Protein AF-A0A832HN06-F1 (afdb_monomer_lite)

Structure (mmCIF, N/CA/C/O backbone):
data_AF-A0A832HN06-F1
#
_entry.id   AF-A0A832HN06-F1
#
loop_
_atom_site.group_PDB
_atom_site.id
_atom_site.type_symbol
_atom_site.label_atom_id
_atom_site.label_alt_id
_atom_site.label_comp_id
_atom_site.label_asym_id
_atom_site.label_entity_id
_atom_site.label_seq_id
_atom_site.pdbx_PDB_ins_code
_atom_site.Cartn_x
_atom_site.Cartn_y
_atom_site.Cartn_z
_atom_site.occupancy
_atom_site.B_iso_or_equiv
_atom_site.auth_seq_id
_atom_site.auth_comp_id
_atom_site.auth_asym_id
_atom_site.auth_atom_id
_atom_site.pdbx_PDB_model_num
ATOM 1 N N . MET A 1 1 ? 24.062 3.329 -20.217 1.00 37.78 1 MET A N 1
ATOM 2 C CA . MET A 1 1 ? 23.040 3.098 -21.258 1.00 37.78 1 MET A CA 1
ATOM 3 C C . MET A 1 1 ? 21.714 3.556 -20.669 1.00 37.78 1 MET A C 1
ATOM 5 O O . MET A 1 1 ? 21.217 2.896 -19.770 1.00 37.78 1 MET A O 1
ATOM 9 N N . ALA A 1 2 ? 21.240 4.753 -21.022 1.00 36.62 2 ALA A N 1
ATOM 10 C CA . ALA A 1 2 ? 19.997 5.289 -20.469 1.00 36.62 2 ALA A CA 1
ATOM 11 C C . ALA A 1 2 ? 18.823 4.475 -21.028 1.00 36.62 2 ALA A C 1
ATOM 13 O O . ALA A 1 2 ? 18.643 4.413 -22.245 1.00 36.62 2 ALA A O 1
ATOM 14 N N . LEU A 1 3 ? 18.069 3.809 -20.154 1.00 44.16 3 LEU A N 1
ATOM 15 C CA . LEU A 1 3 ? 16.795 3.197 -20.517 1.00 44.16 3 LEU A CA 1
ATOM 16 C C . LEU A 1 3 ? 15.903 4.263 -21.154 1.00 44.16 3 LEU A C 1
ATOM 18 O O . LEU A 1 3 ? 15.747 5.353 -20.602 1.00 44.16 3 LEU A O 1
ATOM 22 N N . ARG A 1 4 ? 15.323 3.961 -22.321 1.00 49.94 4 ARG A N 1
ATOM 23 C CA . ARG A 1 4 ? 14.290 4.814 -22.915 1.00 49.94 4 ARG A CA 1
ATOM 24 C C . ARG A 1 4 ? 13.107 4.847 -21.952 1.00 49.94 4 ARG A C 1
ATOM 26 O O . ARG A 1 4 ? 12.387 3.864 -21.813 1.00 49.94 4 ARG A O 1
ATOM 33 N N . THR A 1 5 ? 12.902 5.995 -21.324 1.00 52.50 5 THR A N 1
ATOM 34 C CA . THR A 1 5 ? 11.796 6.345 -20.419 1.00 52.50 5 THR A CA 1
ATOM 35 C C . THR A 1 5 ? 10.403 6.058 -21.004 1.00 52.50 5 THR A C 1
ATOM 37 O O . THR A 1 5 ? 9.424 5.958 -20.262 1.00 52.50 5 THR A O 1
ATOM 40 N N . ASP A 1 6 ? 10.308 5.897 -22.325 1.00 59.97 6 ASP A N 1
ATOM 41 C CA . ASP A 1 6 ? 9.084 5.541 -23.043 1.00 59.97 6 ASP A CA 1
ATOM 42 C C . ASP A 1 6 ? 8.644 4.081 -22.825 1.00 59.97 6 ASP A C 1
ATOM 44 O O . ASP A 1 6 ? 7.440 3.821 -22.792 1.00 59.97 6 ASP A O 1
ATOM 48 N N . ASP A 1 7 ? 9.579 3.150 -22.581 1.00 79.94 7 ASP A N 1
ATOM 49 C CA . ASP A 1 7 ? 9.279 1.717 -22.406 1.00 79.94 7 ASP A CA 1
ATOM 50 C C . ASP A 1 7 ? 8.499 1.456 -21.107 1.00 79.94 7 ASP A C 1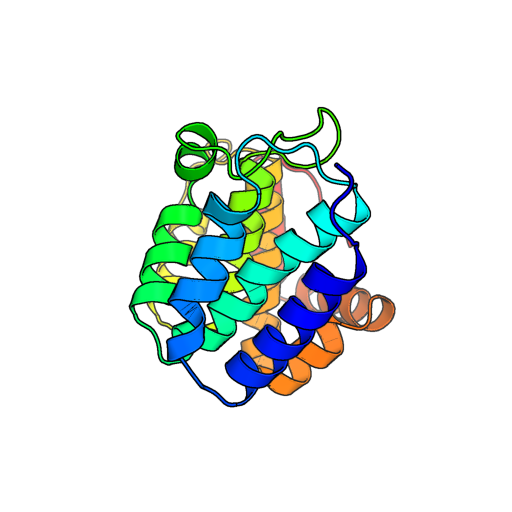
ATOM 52 O O . ASP A 1 7 ? 7.407 0.890 -21.129 1.00 79.94 7 ASP A O 1
ATOM 56 N N . LEU A 1 8 ? 8.989 1.972 -19.971 1.00 82.50 8 LEU A N 1
ATOM 57 C CA . LEU A 1 8 ? 8.332 1.788 -18.671 1.00 82.50 8 LEU A CA 1
ATOM 58 C C . LEU A 1 8 ? 6.938 2.425 -18.644 1.00 82.50 8 LEU A C 1
ATOM 60 O O . LEU A 1 8 ? 5.979 1.842 -18.142 1.00 82.50 8 LEU A O 1
ATOM 64 N N . ARG A 1 9 ? 6.793 3.628 -19.212 1.00 82.56 9 ARG A N 1
ATOM 65 C CA . ARG A 1 9 ? 5.494 4.310 -19.270 1.00 82.56 9 ARG A CA 1
ATOM 66 C C . ARG A 1 9 ? 4.479 3.506 -20.082 1.00 82.56 9 ARG A C 1
ATOM 68 O O . ARG A 1 9 ? 3.318 3.424 -19.681 1.00 82.56 9 ARG A O 1
ATOM 75 N N . GLN A 1 10 ? 4.887 2.955 -21.222 1.00 83.69 10 GLN A N 1
ATOM 76 C CA . GLN A 1 10 ? 4.017 2.129 -22.053 1.00 83.69 10 GLN A CA 1
ATOM 77 C C . GLN A 1 10 ? 3.672 0.811 -21.354 1.00 83.69 10 GLN A C 1
ATOM 79 O O . GLN A 1 10 ? 2.500 0.436 -21.311 1.00 83.69 10 GLN A O 1
ATOM 84 N N . GLN A 1 11 ? 4.658 0.166 -20.730 1.00 85.25 11 GLN A N 1
ATOM 85 C CA . GLN A 1 11 ? 4.469 -1.061 -19.964 1.00 85.25 11 GLN A CA 1
ATOM 86 C C . GLN A 1 11 ? 3.453 -0.871 -18.826 1.00 85.25 11 GLN A C 1
ATOM 88 O O . GLN A 1 11 ? 2.515 -1.655 -18.702 1.00 85.25 11 GLN A O 1
ATOM 93 N N . LEU A 1 12 ? 3.552 0.219 -18.059 1.00 85.31 12 LEU A N 1
ATOM 94 C CA . LEU A 1 12 ? 2.605 0.518 -16.978 1.00 85.31 12 LEU A CA 1
ATOM 95 C C . LEU A 1 12 ? 1.178 0.782 -17.474 1.00 85.31 12 LEU A C 1
ATOM 97 O O . LEU A 1 12 ? 0.216 0.437 -16.788 1.00 85.31 12 LEU A O 1
ATOM 101 N N . LYS A 1 13 ? 1.008 1.356 -18.673 1.00 85.50 13 LYS A N 1
ATOM 102 C CA . LYS A 1 13 ? -0.324 1.495 -19.288 1.00 85.50 13 LYS A CA 1
ATOM 103 C C . LYS A 1 13 ? -0.933 0.130 -19.613 1.00 85.50 13 LYS A C 1
ATOM 105 O O . LYS A 1 13 ? -2.119 -0.069 -19.359 1.00 85.50 13 LYS A O 1
ATOM 110 N N . ILE A 1 14 ? -0.128 -0.797 -20.135 1.00 85.94 14 ILE A N 1
ATOM 111 C CA . ILE A 1 14 ? -0.559 -2.170 -20.434 1.00 85.94 14 ILE A CA 1
ATOM 112 C C . ILE A 1 14 ? -0.922 -2.896 -19.137 1.00 85.94 14 ILE A C 1
ATOM 114 O O . ILE A 1 14 ? -2.012 -3.449 -19.034 1.00 85.94 14 ILE A O 1
ATOM 118 N N . PHE A 1 15 ? -0.061 -2.817 -18.121 1.00 89.12 15 PHE A N 1
ATOM 119 C CA . PHE A 1 15 ? -0.319 -3.368 -16.791 1.00 89.12 15 PHE A CA 1
ATOM 120 C C . PHE A 1 15 ? -1.630 -2.860 -16.202 1.00 89.12 15 PHE A C 1
ATOM 122 O O . PHE A 1 15 ? -2.446 -3.658 -15.751 1.00 89.12 15 PHE A O 1
ATOM 129 N N . ARG A 1 16 ? -1.866 -1.544 -16.252 1.00 85.12 16 ARG A N 1
ATOM 130 C CA . ARG A 1 16 ? -3.111 -0.946 -15.762 1.00 85.12 16 ARG A CA 1
ATOM 131 C C . ARG A 1 16 ? -4.326 -1.488 -16.506 1.00 85.12 16 ARG A C 1
ATOM 133 O O . ARG A 1 16 ? -5.315 -1.834 -15.870 1.00 85.12 16 ARG A O 1
ATOM 140 N N . TRP A 1 17 ? -4.256 -1.568 -17.833 1.00 84.88 17 TRP A N 1
ATOM 141 C CA . TRP A 1 17 ? -5.360 -2.079 -18.642 1.00 84.88 17 TRP A CA 1
ATOM 142 C C . TRP A 1 17 ? -5.670 -3.552 -18.336 1.00 84.88 17 TRP A C 1
ATOM 144 O O . TRP A 1 17 ? -6.834 -3.893 -18.137 1.00 84.88 17 TRP A O 1
ATOM 154 N N . LEU A 1 18 ? -4.642 -4.400 -18.227 1.00 84.94 18 LEU A N 1
ATOM 155 C CA . LEU A 1 18 ? -4.791 -5.826 -17.913 1.00 84.94 18 LEU A CA 1
ATOM 156 C C . LEU A 1 18 ? -5.311 -6.057 -16.487 1.00 84.94 18 LEU A C 1
ATOM 158 O O . LEU A 1 18 ? -6.264 -6.814 -16.304 1.00 84.94 18 LEU A O 1
ATOM 162 N N . ALA A 1 19 ? -4.765 -5.343 -15.495 1.00 84.00 19 ALA A N 1
ATOM 163 C CA . ALA A 1 19 ? -5.226 -5.427 -14.109 1.00 84.00 19 ALA A CA 1
ATOM 164 C C . ALA A 1 19 ? -6.711 -5.054 -13.983 1.00 84.00 19 ALA A C 1
ATOM 166 O O . ALA A 1 19 ? -7.482 -5.788 -13.369 1.00 84.00 19 ALA A O 1
ATOM 167 N N . LEU A 1 20 ? -7.140 -3.954 -14.616 1.00 82.12 20 LEU A N 1
ATOM 168 C CA . LEU A 1 20 ? -8.539 -3.505 -14.586 1.00 82.12 20 LEU A CA 1
ATOM 169 C C . LEU A 1 20 ? -9.488 -4.445 -15.341 1.00 82.12 20 LEU A C 1
ATOM 171 O O . LEU A 1 20 ? -10.635 -4.611 -14.940 1.00 82.12 20 LEU A O 1
ATOM 175 N N . ARG A 1 21 ? -9.019 -5.101 -16.408 1.00 83.44 21 ARG A N 1
ATOM 176 C CA . ARG A 1 21 ? -9.776 -6.157 -17.104 1.00 83.44 21 ARG A CA 1
ATOM 177 C C . ARG A 1 21 ? -9.881 -7.451 -16.287 1.00 83.44 21 ARG A C 1
ATOM 179 O O . ARG A 1 2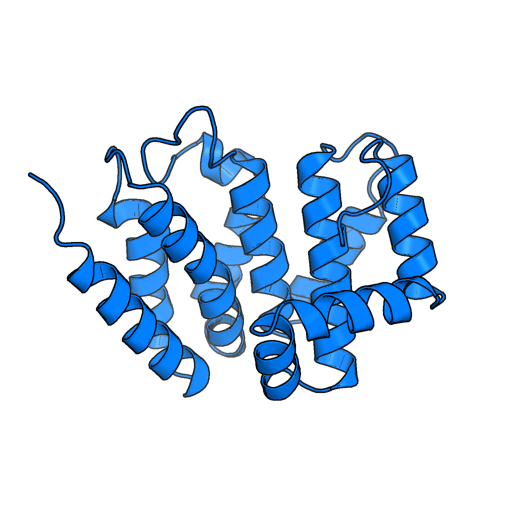1 ? -10.636 -8.345 -16.667 1.00 83.44 21 ARG A O 1
ATOM 186 N N . GLY A 1 22 ? -9.171 -7.537 -15.161 1.00 66.19 22 GLY A N 1
ATOM 187 C CA . GLY A 1 22 ? -9.180 -8.686 -14.267 1.00 66.19 22 GLY A CA 1
ATOM 188 C C . GLY A 1 22 ? -8.342 -9.853 -14.777 1.00 66.19 22 GLY A C 1
ATOM 189 O O . GLY A 1 22 ? -8.641 -10.993 -14.415 1.00 66.19 22 GLY A O 1
ATOM 190 N N . ASP A 1 23 ? -7.338 -9.581 -15.612 1.00 77.06 23 ASP A N 1
ATOM 191 C CA . ASP A 1 23 ? -6.366 -10.581 -16.035 1.00 77.06 23 ASP A CA 1
ATOM 192 C C . ASP A 1 23 ? -5.275 -10.727 -14.967 1.00 77.06 23 ASP A C 1
ATOM 194 O O . ASP A 1 23 ? -4.367 -9.904 -14.852 1.00 77.06 23 ASP A O 1
ATOM 198 N N . GLY A 1 24 ? -5.388 -11.774 -14.149 1.00 72.69 24 GLY A N 1
ATOM 199 C CA . GLY A 1 24 ? -4.420 -12.082 -13.098 1.00 72.69 24 GLY A CA 1
ATOM 200 C C . GLY A 1 24 ? -3.072 -12.588 -13.624 1.00 72.69 24 GLY A C 1
ATOM 201 O O . GLY A 1 24 ? -2.109 -12.602 -12.857 1.00 72.69 24 GLY A O 1
ATOM 202 N N . SER A 1 25 ? -2.964 -12.966 -14.908 1.00 80.25 25 SER A N 1
ATOM 203 C CA . SER A 1 25 ? -1.732 -13.537 -15.473 1.00 80.25 25 SER A CA 1
ATOM 204 C C . SER A 1 25 ? -0.629 -12.502 -15.694 1.00 80.25 25 SER A C 1
ATOM 206 O O . SER A 1 25 ? 0.501 -12.862 -16.013 1.00 80.25 25 SER A O 1
ATOM 208 N N . VAL A 1 26 ? -0.935 -11.212 -15.535 1.00 87.50 26 VAL A N 1
ATOM 209 C CA . VAL A 1 26 ? 0.052 -10.127 -15.609 1.00 87.50 26 VAL A CA 1
ATOM 210 C C . VAL A 1 26 ? 0.842 -9.960 -14.302 1.00 87.50 26 VAL A C 1
ATOM 212 O O . VAL A 1 26 ? 1.873 -9.287 -14.295 1.00 87.50 26 VAL A O 1
ATOM 215 N N . ALA A 1 27 ? 0.392 -10.571 -13.198 1.00 91.88 27 ALA A N 1
ATOM 216 C CA . ALA A 1 27 ? 1.023 -10.430 -11.887 1.00 91.88 27 ALA A CA 1
ATOM 217 C C . ALA A 1 27 ? 2.511 -10.837 -11.861 1.00 91.88 27 ALA A C 1
ATOM 219 O O . ALA A 1 27 ? 3.303 -10.023 -11.383 1.00 91.88 27 ALA A O 1
ATOM 220 N N . PRO A 1 28 ? 2.941 -11.982 -12.437 1.00 93.06 28 PRO A N 1
ATOM 221 C CA . PRO A 1 28 ? 4.362 -12.336 -12.497 1.00 93.06 28 PRO A CA 1
ATOM 222 C C . PRO A 1 28 ? 5.211 -11.262 -13.179 1.00 93.06 28 PRO A C 1
ATOM 224 O O . PRO A 1 28 ? 6.275 -10.897 -12.689 1.00 93.06 28 PRO A O 1
ATOM 227 N N . LEU A 1 29 ? 4.711 -10.691 -14.279 1.00 91.94 29 LEU A N 1
ATOM 228 C CA . LEU A 1 29 ? 5.430 -9.674 -15.043 1.00 91.94 29 LEU A CA 1
ATOM 229 C C . LEU A 1 29 ? 5.506 -8.336 -14.290 1.00 91.94 29 LEU A C 1
ATOM 231 O O . LEU A 1 29 ? 6.511 -7.628 -14.378 1.00 91.94 29 LEU A O 1
ATOM 235 N N . MET A 1 30 ? 4.461 -7.980 -13.536 1.00 94.44 30 MET A N 1
ATOM 236 C CA . MET A 1 30 ? 4.481 -6.826 -12.631 1.00 94.44 30 MET A CA 1
ATOM 237 C C . MET A 1 30 ? 5.491 -7.020 -11.497 1.00 94.44 30 MET A C 1
ATOM 239 O O . MET A 1 30 ? 6.273 -6.106 -11.238 1.00 94.44 30 MET A O 1
ATOM 243 N N . ILE A 1 31 ? 5.503 -8.201 -10.870 1.00 95.62 31 ILE A N 1
ATOM 244 C CA . ILE A 1 31 ? 6.453 -8.565 -9.811 1.00 95.62 31 ILE A CA 1
ATOM 245 C C . ILE A 1 31 ? 7.879 -8.489 -10.356 1.00 95.62 31 ILE A C 1
ATOM 247 O O . ILE A 1 31 ? 8.686 -7.739 -9.822 1.00 95.62 31 ILE A O 1
ATOM 251 N N . GLU A 1 32 ? 8.169 -9.155 -11.477 1.00 94.31 32 GLU A N 1
ATOM 252 C CA . GLU A 1 32 ? 9.486 -9.130 -12.124 1.00 94.31 32 GLU A CA 1
ATOM 253 C C . GLU A 1 32 ? 9.932 -7.703 -12.470 1.00 94.31 32 GLU A C 1
ATOM 255 O O . GLU A 1 32 ? 11.094 -7.335 -12.281 1.00 94.31 32 GLU A O 1
ATOM 260 N N . THR A 1 33 ? 9.006 -6.869 -12.948 1.00 93.44 33 THR A N 1
ATOM 261 C CA . THR A 1 33 ? 9.290 -5.462 -13.257 1.00 93.44 33 THR A CA 1
ATOM 262 C C . THR A 1 33 ? 9.635 -4.670 -12.000 1.00 93.44 33 THR A C 1
ATOM 264 O O . THR A 1 33 ? 10.541 -3.838 -12.041 1.00 93.44 33 THR A O 1
ATOM 267 N N . LEU A 1 34 ? 8.932 -4.929 -10.896 1.00 93.12 34 LEU A N 1
ATOM 268 C CA . LEU A 1 34 ? 9.149 -4.265 -9.619 1.00 93.12 34 LEU A CA 1
ATOM 269 C C . LEU A 1 34 ? 10.409 -4.767 -8.902 1.00 93.12 34 LEU A C 1
ATOM 271 O O . LEU A 1 34 ? 11.023 -3.971 -8.214 1.00 93.12 34 LEU A O 1
ATOM 275 N N . THR A 1 35 ? 10.821 -6.030 -9.044 1.00 92.88 35 THR A N 1
ATOM 276 C CA . THR A 1 35 ? 11.909 -6.611 -8.227 1.00 92.88 35 THR A CA 1
ATOM 277 C C . THR A 1 35 ? 13.206 -6.897 -8.982 1.00 92.88 35 THR A C 1
ATOM 279 O O . THR A 1 35 ? 14.287 -6.839 -8.395 1.00 92.88 35 THR A O 1
ATOM 282 N N . HIS A 1 36 ? 13.139 -7.232 -10.273 1.00 92.12 36 HIS A N 1
ATOM 283 C CA . HIS A 1 36 ? 14.277 -7.805 -11.000 1.00 92.12 36 HIS A CA 1
ATOM 284 C C . HIS A 1 36 ? 14.699 -6.989 -12.223 1.00 92.12 36 HIS A C 1
ATOM 286 O O . HIS A 1 36 ? 15.898 -6.783 -12.424 1.00 92.12 36 HIS A O 1
ATOM 292 N N . LYS A 1 37 ? 13.753 -6.468 -13.017 1.00 91.75 37 LYS A N 1
ATOM 293 C CA . LYS A 1 37 ? 14.042 -5.782 -14.296 1.00 91.75 37 LYS A CA 1
ATOM 294 C C . LYS A 1 37 ? 15.019 -4.607 -14.147 1.00 91.75 37 LYS A C 1
ATOM 296 O O . LYS A 1 37 ? 15.844 -4.372 -15.032 1.00 91.75 37 LYS A O 1
ATOM 301 N N . TYR A 1 38 ? 14.947 -3.885 -13.029 1.00 90.06 38 TYR A N 1
ATOM 302 C CA . TYR A 1 38 ? 15.764 -2.696 -12.751 1.00 90.06 38 TYR A CA 1
ATOM 303 C C . TYR A 1 38 ? 16.811 -2.911 -11.650 1.00 90.06 38 TYR A C 1
ATOM 305 O O . TYR A 1 38 ? 17.405 -1.949 -11.152 1.00 90.06 38 TYR A O 1
ATOM 313 N N . LYS A 1 39 ? 17.092 -4.171 -11.303 1.00 89.75 39 LYS A N 1
ATOM 314 C CA . LYS A 1 39 ? 18.011 -4.520 -10.219 1.00 89.75 39 LYS A CA 1
ATOM 315 C C . LYS A 1 39 ? 19.385 -3.892 -10.420 1.00 89.75 39 LYS A C 1
ATOM 317 O O . LYS A 1 39 ? 19.948 -3.913 -11.515 1.00 89.75 39 LYS A O 1
ATOM 322 N N . SER A 1 40 ? 19.922 -3.312 -9.346 1.00 87.69 40 SER A N 1
ATOM 323 C CA . SER A 1 40 ? 21.217 -2.610 -9.318 1.00 87.69 40 SER A CA 1
ATOM 324 C C . SER A 1 40 ? 21.322 -1.356 -10.201 1.00 87.69 40 SER A C 1
ATOM 326 O O . SER A 1 40 ? 22.406 -0.769 -10.295 1.00 87.69 40 SER A O 1
ATOM 328 N N . GLN A 1 41 ? 20.233 -0.909 -10.829 1.00 89.44 41 GLN A N 1
ATOM 329 C CA . GLN A 1 41 ? 20.226 0.291 -11.663 1.00 89.44 41 GLN A CA 1
ATOM 330 C C . GLN A 1 41 ? 19.882 1.531 -10.839 1.00 89.44 41 GLN A C 1
ATOM 332 O O . GLN A 1 41 ? 19.099 1.460 -9.898 1.00 89.44 41 GLN A O 1
ATOM 337 N N . THR A 1 42 ? 20.458 2.677 -11.201 1.00 87.88 42 THR A N 1
ATOM 338 C CA . THR A 1 42 ? 20.030 3.979 -10.675 1.00 87.88 42 THR A CA 1
ATOM 339 C C . THR A 1 42 ? 18.927 4.514 -11.571 1.00 87.88 42 THR A C 1
ATOM 341 O O . THR A 1 42 ? 19.138 4.700 -12.771 1.00 87.88 42 THR A O 1
ATOM 344 N N . LEU A 1 43 ? 17.757 4.745 -10.990 1.00 86.06 43 LEU A N 1
ATOM 345 C CA . LEU A 1 43 ? 16.584 5.223 -11.705 1.00 86.06 43 LEU A CA 1
ATOM 346 C C . LEU A 1 43 ? 16.452 6.741 -11.594 1.00 86.06 43 LEU A C 1
ATOM 348 O O . LEU A 1 43 ? 16.984 7.371 -10.682 1.00 86.06 43 LEU A O 1
ATOM 352 N N . SER A 1 44 ? 15.731 7.338 -12.542 1.00 86.62 44 SER A N 1
ATOM 353 C CA . SER A 1 44 ? 15.285 8.720 -12.383 1.00 86.62 44 SER A CA 1
ATOM 354 C C . SER A 1 44 ? 14.165 8.780 -11.340 1.00 86.62 44 SER A C 1
ATOM 356 O O . SER A 1 44 ? 13.355 7.857 -11.260 1.00 86.62 44 SER A O 1
ATOM 358 N N . SER A 1 45 ? 14.014 9.892 -10.616 1.00 83.69 45 SER A N 1
ATOM 359 C CA . SER A 1 45 ? 12.900 10.063 -9.662 1.00 83.69 45 SER A CA 1
ATOM 360 C C . SER A 1 45 ? 11.515 9.985 -10.322 1.00 83.69 45 SER A C 1
ATOM 362 O O . SER A 1 45 ? 10.494 9.799 -9.661 1.00 83.69 45 SER A O 1
ATOM 364 N N . ALA A 1 46 ? 11.435 10.173 -11.643 1.00 85.19 46 ALA A N 1
ATOM 365 C CA . ALA A 1 46 ? 10.205 9.952 -12.395 1.00 85.19 46 ALA A CA 1
ATOM 366 C C . ALA A 1 46 ? 9.920 8.457 -12.611 1.00 85.19 46 ALA A C 1
ATOM 368 O O . ALA A 1 46 ? 8.756 8.067 -12.606 1.00 85.19 46 ALA A O 1
ATOM 369 N N . ASP A 1 47 ? 10.953 7.636 -12.803 1.00 87.62 47 ASP A N 1
ATOM 370 C CA . ASP A 1 47 ? 10.817 6.187 -12.966 1.00 87.62 47 ASP A CA 1
ATOM 371 C C . ASP A 1 47 ? 10.621 5.479 -11.626 1.00 87.62 47 ASP A C 1
ATOM 373 O O . ASP A 1 47 ? 9.768 4.603 -11.546 1.00 87.62 47 ASP A O 1
ATOM 377 N N . GLU A 1 48 ? 11.292 5.927 -10.560 1.00 87.12 48 GLU A N 1
ATOM 378 C CA . GLU A 1 48 ? 11.025 5.459 -9.190 1.00 87.12 48 GLU A CA 1
ATOM 379 C C . GLU A 1 48 ? 9.537 5.636 -8.850 1.00 87.12 48 GLU A C 1
ATOM 381 O O . GLU A 1 48 ? 8.841 4.663 -8.569 1.00 87.12 48 GLU A O 1
ATOM 386 N N . ARG A 1 49 ? 8.994 6.855 -9.005 1.00 85.94 49 ARG A N 1
ATOM 387 C CA . ARG A 1 49 ? 7.562 7.132 -8.772 1.00 85.94 49 ARG A CA 1
ATOM 388 C C . ARG A 1 49 ? 6.625 6.293 -9.640 1.00 85.94 49 ARG A C 1
ATOM 390 O O . ARG A 1 49 ? 5.528 5.953 -9.211 1.00 85.94 49 ARG A O 1
ATOM 397 N N . ARG A 1 50 ? 7.035 5.965 -10.866 1.00 88.69 50 ARG A N 1
ATOM 398 C CA . ARG A 1 50 ? 6.271 5.086 -11.761 1.00 88.69 50 ARG A CA 1
ATOM 399 C C . ARG A 1 50 ? 6.242 3.648 -11.247 1.00 88.69 50 ARG A C 1
ATOM 401 O O . ARG A 1 50 ? 5.178 3.036 -11.268 1.00 88.69 50 ARG A O 1
ATOM 408 N N . LEU A 1 51 ? 7.374 3.128 -10.774 1.00 90.75 51 LEU A N 1
ATOM 409 C CA . LEU A 1 51 ? 7.462 1.781 -10.206 1.00 90.75 51 LEU A CA 1
ATOM 410 C C . LEU A 1 51 ? 6.701 1.666 -8.881 1.00 90.75 51 LEU A C 1
ATOM 412 O O . LEU A 1 51 ? 6.044 0.652 -8.663 1.00 90.75 51 LEU A O 1
ATOM 416 N N . LEU A 1 52 ? 6.667 2.726 -8.067 1.00 90.31 52 LEU A N 1
ATOM 417 C CA . LEU A 1 52 ? 5.820 2.798 -6.865 1.00 90.31 52 LEU A CA 1
ATOM 418 C C . LEU A 1 52 ? 4.312 2.695 -7.171 1.00 90.31 52 LEU A C 1
ATOM 420 O O . LEU A 1 52 ? 3.517 2.398 -6.287 1.00 90.31 52 LEU A O 1
ATOM 424 N N . GLY A 1 53 ? 3.899 2.871 -8.431 1.00 89.88 53 GLY A N 1
ATOM 425 C CA . GLY A 1 53 ? 2.530 2.604 -8.872 1.00 89.88 53 GLY A CA 1
ATOM 426 C C . GLY A 1 53 ? 2.212 1.121 -9.113 1.00 89.88 53 GLY A C 1
ATOM 427 O O . GLY A 1 53 ? 1.038 0.772 -9.233 1.00 89.88 53 GLY A O 1
ATOM 428 N N . ILE A 1 54 ? 3.211 0.234 -9.199 1.00 94.12 54 ILE A N 1
ATOM 429 C CA . ILE A 1 54 ? 2.995 -1.198 -9.469 1.00 94.12 54 ILE A CA 1
ATOM 430 C C . ILE A 1 54 ? 2.260 -1.909 -8.321 1.00 94.12 54 ILE A C 1
ATOM 432 O O . ILE A 1 54 ? 1.312 -2.633 -8.629 1.00 94.12 54 ILE A O 1
ATOM 436 N N . PRO A 1 55 ? 2.594 -1.707 -7.030 1.00 95.69 55 PRO A N 1
ATOM 437 C CA . PRO A 1 55 ? 1.863 -2.327 -5.922 1.00 95.69 55 PRO A CA 1
ATOM 438 C C . PRO A 1 55 ? 0.348 -2.094 -5.966 1.00 95.69 55 PRO A C 1
ATOM 440 O O . PRO A 1 55 ? -0.436 -3.009 -5.731 1.00 95.69 55 PRO A O 1
ATOM 443 N N . ALA A 1 56 ? -0.083 -0.899 -6.374 1.00 92.94 56 ALA A N 1
ATOM 444 C CA . ALA A 1 56 ? -1.494 -0.597 -6.583 1.00 92.94 56 ALA A CA 1
ATOM 445 C C . ALA A 1 56 ? -2.147 -1.467 -7.677 1.00 92.94 56 ALA A C 1
ATOM 447 O O . ALA A 1 56 ? -3.293 -1.888 -7.524 1.00 92.94 56 ALA A O 1
ATOM 448 N N . LEU A 1 57 ? -1.435 -1.740 -8.775 1.00 93.38 57 LEU A N 1
ATOM 449 C CA . LEU A 1 57 ? -1.917 -2.605 -9.858 1.00 93.38 57 LEU A CA 1
ATOM 450 C C . LEU A 1 57 ? -1.918 -4.081 -9.451 1.00 93.38 57 LEU A C 1
ATOM 452 O O . LEU A 1 57 ? -2.874 -4.794 -9.754 1.00 93.38 57 LEU A O 1
ATOM 456 N N . LEU A 1 58 ? -0.890 -4.512 -8.717 1.00 95.62 58 LEU A N 1
ATOM 457 C CA . LEU A 1 58 ? -0.840 -5.838 -8.103 1.00 95.62 58 LEU A CA 1
ATOM 458 C C . LEU A 1 58 ? -2.007 -6.043 -7.141 1.00 95.62 58 LEU A C 1
ATOM 460 O O . LEU A 1 58 ? -2.592 -7.117 -7.135 1.00 95.62 58 LEU A O 1
ATOM 464 N N . GLY A 1 59 ? -2.402 -5.008 -6.399 1.00 95.12 59 GLY A N 1
ATOM 465 C CA . GLY A 1 59 ? -3.578 -5.030 -5.534 1.00 95.12 59 GLY A CA 1
ATOM 466 C C . GLY A 1 59 ? -4.862 -5.376 -6.278 1.00 95.12 59 GLY A C 1
ATOM 467 O O . GLY A 1 59 ? -5.613 -6.257 -5.87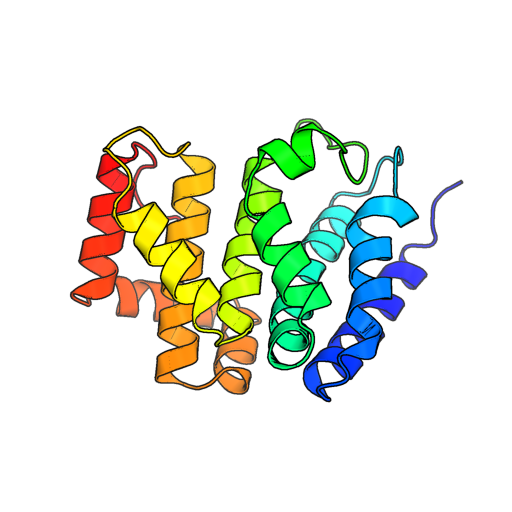2 1.00 95.12 59 GLY A O 1
ATOM 468 N N . ILE A 1 60 ? -5.076 -4.734 -7.427 1.00 93.44 60 ILE A N 1
ATOM 469 C CA . ILE A 1 60 ? -6.224 -5.015 -8.298 1.00 93.44 60 ILE A CA 1
ATOM 470 C C . ILE A 1 60 ? -6.133 -6.445 -8.857 1.00 93.44 60 ILE A C 1
ATOM 472 O O . ILE A 1 60 ? -7.129 -7.170 -8.863 1.00 93.44 60 ILE A O 1
ATOM 476 N N . ALA A 1 61 ? -4.944 -6.880 -9.290 1.00 93.19 61 ALA A N 1
ATOM 477 C CA . ALA A 1 61 ? -4.725 -8.241 -9.784 1.00 93.19 61 ALA A CA 1
ATOM 478 C C . ALA A 1 61 ? -4.938 -9.307 -8.688 1.00 93.19 61 ALA A C 1
ATOM 480 O O . ALA A 1 61 ? -5.480 -10.379 -8.963 1.00 93.19 61 ALA A O 1
ATOM 481 N N . ALA A 1 62 ? -4.592 -9.000 -7.434 1.00 95.19 62 ALA A N 1
ATOM 482 C CA . ALA A 1 62 ? -4.717 -9.882 -6.273 1.00 95.19 62 ALA A CA 1
ATOM 483 C C . ALA A 1 62 ? -6.168 -10.249 -5.926 1.00 95.19 62 ALA A C 1
ATOM 485 O O . ALA A 1 62 ? -6.400 -11.248 -5.247 1.00 95.19 62 ALA A O 1
ATOM 486 N N . ARG A 1 63 ? -7.165 -9.542 -6.479 1.00 91.94 63 ARG A N 1
ATOM 487 C CA . ARG A 1 63 ? -8.574 -9.978 -6.438 1.00 91.94 63 ARG A CA 1
ATOM 488 C C . ARG A 1 63 ? -8.755 -11.390 -7.006 1.00 91.94 63 ARG A C 1
ATOM 490 O O . ARG A 1 63 ? -9.659 -12.110 -6.590 1.00 91.94 63 ARG A O 1
ATOM 497 N N . ARG A 1 64 ? -7.913 -11.778 -7.973 1.00 89.94 64 ARG A N 1
ATOM 498 C CA . ARG A 1 64 ? -8.007 -13.040 -8.730 1.00 89.94 64 ARG A CA 1
ATOM 499 C C . ARG A 1 64 ? -6.683 -13.799 -8.854 1.00 89.94 64 ARG A C 1
ATOM 501 O O . ARG A 1 64 ? -6.654 -14.841 -9.499 1.00 89.94 64 ARG A O 1
ATOM 508 N N . SER A 1 65 ? -5.600 -13.283 -8.278 1.00 94.00 65 SER A N 1
ATOM 509 C CA . SER A 1 65 ? -4.268 -13.886 -8.334 1.00 94.00 65 SER A CA 1
ATOM 510 C C . SER A 1 65 ? -3.708 -14.053 -6.926 1.00 94.00 65 SER A C 1
ATOM 512 O O . SER A 1 65 ? -3.293 -13.082 -6.291 1.00 94.00 65 SER A O 1
ATOM 514 N N . ASP A 1 66 ? -3.665 -15.296 -6.446 1.00 94.94 66 ASP A N 1
ATOM 515 C CA . ASP A 1 66 ? -3.079 -15.617 -5.139 1.00 94.94 66 ASP A CA 1
ATOM 516 C C . ASP A 1 66 ? -1.562 -15.361 -5.110 1.00 94.94 66 ASP A C 1
ATOM 518 O O . ASP A 1 66 ? -0.985 -15.144 -4.047 1.00 94.94 66 ASP A O 1
ATOM 522 N N . GLU A 1 67 ? -0.906 -15.348 -6.273 1.00 95.50 67 GLU A N 1
ATOM 523 C CA . GLU A 1 67 ? 0.504 -14.978 -6.401 1.00 95.50 67 GLU A CA 1
ATOM 524 C C . GLU A 1 67 ? 0.719 -13.485 -6.133 1.00 95.50 67 GLU A C 1
ATOM 526 O O . GLU A 1 67 ? 1.568 -13.131 -5.317 1.00 95.50 67 GLU A O 1
ATOM 531 N N . ALA A 1 68 ? -0.093 -12.612 -6.745 1.00 96.19 68 ALA A N 1
ATOM 532 C CA . ALA A 1 68 ? -0.055 -11.177 -6.459 1.00 96.19 68 ALA A CA 1
ATOM 533 C C . ALA A 1 68 ? -0.356 -10.896 -4.981 1.00 96.19 68 ALA A C 1
ATOM 535 O O . ALA A 1 68 ? 0.311 -10.071 -4.359 1.00 96.19 68 ALA A O 1
ATOM 536 N N . LEU A 1 69 ? -1.336 -11.609 -4.414 1.00 97.00 69 LEU A N 1
ATOM 537 C CA . LEU A 1 69 ? -1.698 -11.496 -3.005 1.00 97.00 69 LEU A CA 1
ATOM 538 C C . LEU A 1 69 ? -0.528 -11.877 -2.090 1.00 97.00 69 LEU A C 1
ATOM 540 O O . LEU A 1 69 ? -0.160 -11.105 -1.207 1.00 97.00 69 LEU A O 1
ATOM 544 N N . ARG A 1 70 ? 0.081 -13.047 -2.320 1.00 97.44 70 ARG A N 1
ATOM 545 C CA . ARG A 1 70 ? 1.221 -13.535 -1.534 1.00 97.44 70 ARG A CA 1
ATOM 546 C C . ARG A 1 70 ? 2.399 -12.577 -1.610 1.00 97.44 70 ARG A C 1
ATOM 548 O O . ARG A 1 70 ? 2.960 -12.235 -0.575 1.00 97.44 70 ARG A O 1
ATOM 555 N N . PHE A 1 71 ? 2.720 -12.110 -2.816 1.00 97.62 71 PHE A N 1
ATOM 556 C CA . PHE A 1 71 ? 3.770 -11.124 -3.014 1.00 97.62 71 PHE A CA 1
ATOM 557 C C . PHE A 1 71 ? 3.510 -9.859 -2.192 1.00 97.62 71 PHE A C 1
ATOM 559 O O . PHE A 1 71 ? 4.390 -9.438 -1.455 1.00 97.62 71 PHE A O 1
ATOM 566 N N . LEU A 1 72 ? 2.307 -9.275 -2.267 1.00 97.88 72 LEU A N 1
ATOM 567 C CA . LEU A 1 72 ? 1.983 -8.058 -1.515 1.00 97.88 72 LEU A CA 1
ATOM 568 C C . LEU A 1 72 ? 2.064 -8.265 -0.001 1.00 97.88 72 LEU A C 1
ATOM 570 O O . LEU A 1 72 ? 2.514 -7.362 0.697 1.00 97.88 72 LEU A O 1
ATOM 574 N N . ILE A 1 73 ? 1.662 -9.431 0.511 1.00 97.62 73 ILE A N 1
ATOM 575 C CA . ILE A 1 73 ? 1.772 -9.763 1.939 1.00 97.62 73 ILE A CA 1
ATOM 576 C C . ILE A 1 73 ? 3.242 -9.836 2.365 1.00 97.62 73 ILE A C 1
ATOM 578 O O . ILE A 1 73 ? 3.619 -9.201 3.346 1.00 97.62 73 ILE A O 1
ATOM 582 N N . GLU A 1 74 ? 4.076 -10.575 1.631 1.00 97.06 74 GLU A N 1
ATOM 583 C CA . GLU A 1 74 ? 5.510 -10.697 1.929 1.00 97.06 74 GLU A CA 1
ATOM 584 C C . GLU A 1 74 ? 6.224 -9.344 1.808 1.00 97.06 74 GLU A C 1
ATOM 586 O O . GLU A 1 74 ? 6.993 -8.956 2.685 1.00 97.06 74 GLU A O 1
ATOM 591 N N . ALA A 1 75 ? 5.909 -8.593 0.755 1.00 96.81 75 ALA A N 1
ATOM 592 C CA . ALA A 1 75 ? 6.479 -7.287 0.462 1.00 96.81 75 ALA A CA 1
ATOM 593 C C . ALA A 1 75 ? 5.914 -6.143 1.324 1.00 96.81 75 ALA A C 1
ATOM 595 O O . ALA A 1 75 ? 6.388 -5.014 1.221 1.00 96.81 75 ALA A O 1
ATOM 596 N N . SER A 1 76 ? 4.928 -6.405 2.190 1.00 96.62 76 SER A N 1
ATOM 597 C CA . SER A 1 76 ? 4.454 -5.438 3.193 1.00 96.62 76 SER A CA 1
ATOM 598 C C . SER A 1 76 ? 5.380 -5.340 4.413 1.00 96.62 76 SER A C 1
ATOM 600 O O . SER A 1 76 ? 5.154 -4.506 5.288 1.00 96.62 76 SER A O 1
ATOM 602 N N . ASP A 1 77 ? 6.416 -6.178 4.491 1.00 95.12 77 ASP A N 1
ATOM 603 C CA . ASP A 1 77 ? 7.461 -6.106 5.510 1.00 95.12 77 ASP A CA 1
ATOM 604 C C . ASP A 1 77 ? 8.681 -5.340 4.961 1.00 95.12 77 ASP A C 1
ATOM 606 O O . ASP A 1 77 ? 9.256 -5.759 3.951 1.00 95.12 77 ASP A O 1
ATOM 610 N N . PRO A 1 78 ? 9.144 -4.253 5.610 1.00 94.69 78 PRO A N 1
ATOM 611 C CA . PRO A 1 78 ? 10.367 -3.560 5.200 1.00 94.69 78 PRO A CA 1
ATOM 612 C C . PRO A 1 78 ? 11.592 -4.483 5.067 1.00 94.69 78 PRO A C 1
ATOM 614 O O . PRO A 1 78 ? 12.445 -4.256 4.206 1.00 94.69 78 PRO A O 1
ATOM 617 N N . ALA A 1 79 ? 11.681 -5.557 5.862 1.00 94.31 79 ALA A N 1
ATOM 618 C CA . ALA A 1 79 ? 12.782 -6.518 5.796 1.00 94.31 79 ALA A CA 1
ATOM 619 C C . ALA A 1 79 ? 12.873 -7.240 4.440 1.00 94.31 79 ALA A C 1
ATOM 621 O O . ALA A 1 79 ? 13.975 -7.604 4.018 1.00 94.31 79 ALA A O 1
ATOM 622 N N . TYR A 1 80 ? 11.748 -7.405 3.733 1.00 94.88 80 TYR A N 1
ATOM 623 C CA . TYR A 1 80 ? 11.714 -7.944 2.371 1.00 94.88 80 TYR A CA 1
ATOM 624 C C . TYR A 1 80 ? 12.586 -7.100 1.430 1.00 94.88 80 TYR A C 1
ATOM 626 O O . TYR A 1 80 ? 13.471 -7.619 0.745 1.00 94.88 80 TYR A O 1
ATOM 634 N N . TRP A 1 81 ? 12.394 -5.781 1.472 1.00 93.31 81 TRP A N 1
ATOM 635 C CA . TRP A 1 81 ? 13.082 -4.818 0.613 1.00 93.31 81 TRP A CA 1
ATOM 636 C C . TRP A 1 81 ? 14.527 -4.556 1.031 1.00 93.31 81 TRP A C 1
ATOM 638 O O . TRP A 1 81 ? 15.368 -4.268 0.183 1.00 93.31 81 TRP A O 1
ATOM 648 N N . ILE A 1 82 ? 14.837 -4.690 2.323 1.00 91.31 82 ILE A N 1
ATOM 649 C CA . ILE A 1 82 ? 16.214 -4.608 2.830 1.00 91.31 82 ILE A CA 1
ATOM 650 C C . ILE A 1 82 ? 17.045 -5.788 2.320 1.00 91.31 82 ILE A C 1
ATOM 652 O O . ILE A 1 82 ? 18.205 -5.616 1.943 1.00 91.31 82 ILE A O 1
ATOM 656 N N . LYS A 1 83 ? 16.461 -6.991 2.317 1.00 91.12 83 LYS A N 1
ATOM 657 C CA . LYS A 1 83 ? 17.158 -8.218 1.924 1.00 91.12 83 LYS A CA 1
ATOM 658 C C . LYS A 1 83 ? 17.508 -8.235 0.438 1.00 91.12 83 LYS A C 1
ATOM 660 O O . LYS A 1 83 ? 18.598 -8.690 0.093 1.00 91.12 83 LYS A O 1
ATOM 665 N N . ASP A 1 84 ? 16.598 -7.777 -0.423 1.00 88.25 84 ASP A N 1
ATOM 666 C CA . ASP A 1 84 ? 16.835 -7.710 -1.866 1.00 88.25 84 ASP A CA 1
ATOM 667 C C . ASP A 1 84 ? 16.290 -6.408 -2.484 1.00 88.25 84 ASP A C 1
ATOM 669 O O . ASP A 1 84 ? 15.169 -6.383 -2.998 1.00 88.25 84 ASP A O 1
ATOM 673 N N . PRO A 1 85 ? 17.068 -5.309 -2.446 1.00 88.38 85 PRO A N 1
ATOM 674 C CA . PRO A 1 85 ? 16.626 -4.029 -2.984 1.00 88.38 85 PRO A CA 1
ATOM 675 C C . PRO A 1 85 ? 16.348 -4.102 -4.499 1.00 88.38 85 PRO A C 1
ATOM 677 O O . PRO A 1 85 ? 17.201 -4.575 -5.262 1.00 88.38 85 PRO A O 1
ATOM 680 N N . PRO A 1 86 ? 15.200 -3.583 -4.971 1.00 87.31 86 PRO A N 1
ATOM 681 C CA . PRO A 1 86 ? 14.746 -3.780 -6.350 1.00 87.31 86 PRO A CA 1
ATOM 682 C C . PRO A 1 86 ? 15.494 -2.922 -7.385 1.00 87.31 86 PRO A C 1
ATOM 684 O O . PRO A 1 86 ? 15.540 -3.245 -8.570 1.00 87.31 86 PRO A O 1
ATOM 687 N N . TRP A 1 87 ? 16.103 -1.823 -6.944 1.00 88.44 87 TRP A N 1
ATOM 688 C CA . TRP A 1 87 ? 16.979 -0.926 -7.703 1.00 88.44 87 TRP A CA 1
ATOM 689 C C . TRP A 1 87 ? 17.884 -0.178 -6.714 1.00 88.44 87 TRP A C 1
ATOM 691 O O . TRP A 1 87 ? 17.728 -0.305 -5.499 1.00 88.44 87 TRP A O 1
ATOM 701 N N . LYS A 1 88 ? 18.861 0.599 -7.203 1.00 83.06 88 LYS A N 1
ATOM 702 C CA . LYS A 1 88 ? 19.675 1.457 -6.329 1.00 83.06 88 LYS A CA 1
ATOM 703 C C . LYS A 1 88 ? 18.797 2.575 -5.787 1.00 83.06 88 LYS A C 1
ATOM 705 O O . LYS A 1 88 ? 18.529 3.544 -6.494 1.00 83.06 88 LYS A O 1
ATOM 710 N N . LEU A 1 89 ? 18.369 2.412 -4.542 1.00 69.19 89 LEU A N 1
ATOM 711 C CA . LEU A 1 89 ? 17.596 3.397 -3.804 1.00 69.19 89 LEU A CA 1
ATOM 712 C C . LEU A 1 89 ? 18.435 4.677 -3.700 1.00 69.19 89 LEU A C 1
ATOM 714 O O . LEU A 1 89 ? 19.550 4.666 -3.171 1.00 69.19 89 LEU A O 1
ATOM 718 N N . SER A 1 90 ? 17.950 5.770 -4.286 1.00 63.25 90 SER A N 1
ATOM 719 C CA . SER A 1 90 ? 18.580 7.073 -4.100 1.00 63.25 90 SER A CA 1
ATOM 720 C C . SER A 1 90 ? 18.488 7.471 -2.620 1.00 63.25 90 SER A C 1
ATOM 722 O O . SER A 1 90 ? 17.487 7.181 -1.967 1.00 63.25 90 SER A O 1
ATOM 724 N N . MET A 1 91 ? 19.501 8.170 -2.081 1.00 52.59 91 MET A N 1
ATOM 725 C CA . MET A 1 91 ? 19.512 8.614 -0.668 1.00 52.59 91 MET A CA 1
ATOM 726 C C . MET A 1 91 ? 18.318 9.511 -0.279 1.00 52.5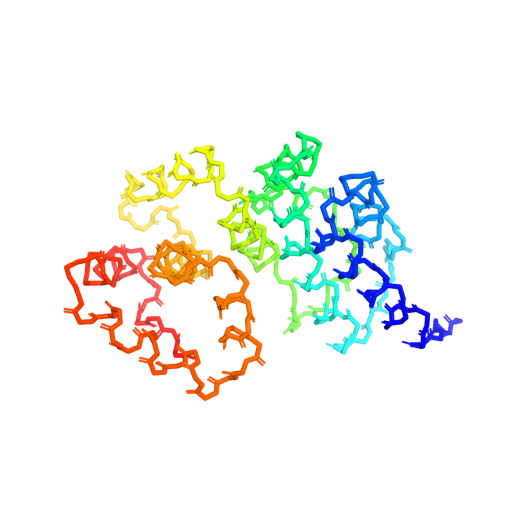9 91 MET A C 1
ATOM 728 O O . MET A 1 91 ? 18.178 9.853 0.888 1.00 52.59 91 MET A O 1
ATOM 732 N N . ALA A 1 92 ? 17.491 9.929 -1.242 1.00 53.78 92 ALA A N 1
ATOM 733 C CA . ALA A 1 92 ? 16.421 10.899 -1.054 1.00 53.78 92 ALA A CA 1
ATOM 734 C C . ALA A 1 92 ? 15.011 10.376 -1.396 1.00 53.78 92 ALA A C 1
ATOM 736 O O . ALA A 1 92 ? 14.066 11.143 -1.243 1.00 53.78 92 ALA A O 1
ATOM 737 N N . GLY A 1 93 ? 14.840 9.146 -1.906 1.00 53.59 93 GLY A N 1
ATOM 738 C CA . GLY A 1 93 ? 13.605 8.822 -2.643 1.00 53.59 93 GLY A CA 1
ATOM 739 C C . GLY A 1 93 ? 12.874 7.523 -2.323 1.00 53.59 93 GLY A C 1
ATOM 740 O O . GLY A 1 93 ? 11.676 7.448 -2.582 1.00 53.59 93 GLY A O 1
ATOM 741 N N . CYS A 1 94 ? 13.537 6.485 -1.811 1.00 65.81 94 CYS A N 1
ATOM 742 C CA . CYS A 1 94 ? 12.890 5.177 -1.712 1.00 65.81 94 CYS A CA 1
ATOM 743 C C . CYS A 1 94 ? 13.452 4.377 -0.532 1.00 65.81 94 CYS A C 1
ATOM 745 O O . CYS A 1 94 ? 14.422 3.642 -0.672 1.00 65.81 94 CYS A O 1
ATOM 747 N N . ASP A 1 95 ? 12.868 4.581 0.645 1.00 84.12 95 ASP A N 1
ATOM 748 C CA . ASP A 1 95 ? 13.127 3.779 1.843 1.00 84.12 95 ASP A CA 1
ATOM 749 C C . ASP A 1 95 ? 12.373 2.433 1.729 1.00 84.12 95 ASP A C 1
ATOM 751 O O . ASP A 1 95 ? 11.238 2.415 1.235 1.00 84.12 95 ASP A O 1
ATOM 755 N N . PRO A 1 96 ? 12.956 1.296 2.158 1.00 90.06 96 PRO A N 1
ATOM 756 C CA . PRO A 1 96 ? 12.221 0.056 2.411 1.00 90.06 96 PRO A CA 1
ATOM 757 C C . PRO A 1 96 ? 10.846 0.219 3.082 1.00 90.06 96 PRO A C 1
ATOM 759 O O . PRO A 1 96 ? 9.911 -0.497 2.719 1.00 90.06 96 PRO A O 1
ATOM 762 N N . THR A 1 97 ? 10.694 1.157 4.022 1.00 90.94 97 THR A N 1
ATOM 763 C CA . THR A 1 97 ? 9.413 1.447 4.696 1.00 90.94 97 THR A CA 1
ATOM 764 C C . THR A 1 97 ? 8.366 2.002 3.735 1.00 90.94 97 THR A C 1
ATOM 766 O O . THR A 1 97 ? 7.207 1.590 3.776 1.00 90.94 97 THR A O 1
ATOM 769 N N . VAL A 1 98 ? 8.778 2.864 2.804 1.00 89.31 98 VAL A N 1
ATOM 770 C CA . VAL A 1 98 ? 7.914 3.424 1.760 1.00 89.31 98 VAL A CA 1
ATOM 771 C C . VAL A 1 98 ? 7.465 2.321 0.803 1.00 89.31 98 VAL A C 1
ATOM 773 O O . VAL A 1 98 ? 6.275 2.207 0.518 1.00 89.31 98 VAL A O 1
ATOM 776 N N . LEU A 1 99 ? 8.379 1.459 0.343 1.00 92.56 99 LEU A N 1
ATOM 777 C CA . LEU A 1 99 ? 8.032 0.326 -0.531 1.00 92.56 99 LEU A CA 1
ATOM 778 C C . LEU A 1 99 ? 7.049 -0.645 0.137 1.00 92.56 99 LEU A C 1
ATOM 780 O O . LEU A 1 99 ? 6.069 -1.060 -0.492 1.00 92.56 99 LEU A O 1
ATOM 784 N N . ALA A 1 100 ? 7.283 -0.962 1.412 1.00 95.44 100 ALA A N 1
ATOM 785 C CA . ALA A 1 100 ? 6.358 -1.748 2.219 1.00 95.44 100 ALA A CA 1
ATOM 786 C C . ALA A 1 100 ? 4.990 -1.063 2.323 1.00 95.44 100 ALA A C 1
ATOM 788 O O . ALA A 1 100 ? 3.963 -1.689 2.066 1.00 95.44 100 ALA A O 1
ATOM 789 N N . GLY A 1 101 ? 4.976 0.243 2.583 1.00 93.88 101 GLY A N 1
ATOM 790 C CA . GLY A 1 101 ? 3.775 1.068 2.611 1.00 93.88 101 GLY A CA 1
ATOM 791 C C . GLY A 1 101 ? 2.938 0.991 1.336 1.00 93.88 101 GLY A C 1
ATOM 792 O O . GLY A 1 101 ? 1.741 0.703 1.395 1.00 93.88 101 GLY A O 1
ATOM 793 N N . PHE A 1 102 ? 3.565 1.148 0.167 1.00 94.00 102 PHE A N 1
ATOM 794 C CA . PHE A 1 102 ? 2.876 0.999 -1.118 1.00 94.00 102 PHE A CA 1
ATOM 795 C C . PHE A 1 102 ? 2.306 -0.413 -1.319 1.00 94.00 102 PHE A C 1
ATOM 797 O O . PHE A 1 102 ? 1.241 -0.556 -1.925 1.00 94.00 102 PHE A O 1
ATOM 804 N N . CYS A 1 103 ? 2.960 -1.456 -0.798 1.00 96.94 103 CYS A N 1
ATOM 805 C CA . CYS A 1 103 ? 2.424 -2.820 -0.828 1.00 96.94 103 CYS A CA 1
ATOM 806 C C . CYS A 1 103 ? 1.211 -2.990 0.084 1.00 96.94 103 CYS A C 1
ATOM 808 O O . CYS A 1 103 ? 0.223 -3.580 -0.350 1.00 96.94 103 CYS A O 1
ATOM 810 N N . ILE A 1 104 ? 1.228 -2.400 1.281 1.00 97.00 104 ILE A N 1
ATOM 811 C CA . ILE A 1 104 ? 0.083 -2.397 2.201 1.00 97.00 104 ILE A CA 1
ATOM 812 C C . ILE A 1 104 ? -1.106 -1.664 1.561 1.00 97.00 104 ILE A C 1
ATOM 814 O O . ILE A 1 104 ? -2.216 -2.197 1.522 1.00 97.00 104 ILE A O 1
ATOM 818 N N . GLN A 1 105 ? -0.885 -0.481 0.980 1.00 94.00 105 GLN A N 1
ATOM 819 C CA . GLN A 1 105 ? -1.928 0.260 0.259 1.00 94.00 105 GLN A CA 1
ATOM 820 C C . GLN A 1 105 ? -2.445 -0.507 -0.966 1.00 94.00 105 GLN A C 1
ATOM 822 O O . GLN A 1 105 ? -3.646 -0.514 -1.246 1.00 94.00 105 GLN A O 1
ATOM 827 N N . GLY A 1 106 ? -1.548 -1.162 -1.709 1.00 94.88 106 GLY A N 1
ATOM 828 C CA . GLY A 1 106 ? -1.903 -2.043 -2.816 1.00 94.88 106 GLY A CA 1
ATOM 829 C C . GLY A 1 106 ? -2.798 -3.187 -2.354 1.00 94.88 106 GLY A C 1
ATOM 830 O O . GLY A 1 106 ? -3.846 -3.426 -2.948 1.00 94.88 106 GLY A O 1
ATOM 831 N N . LEU A 1 107 ? -2.452 -3.835 -1.242 1.00 95.62 107 LEU A N 1
ATOM 832 C CA . LEU A 1 107 ? -3.199 -4.953 -0.678 1.00 95.62 107 LEU A CA 1
ATOM 833 C C . LEU A 1 107 ? -4.661 -4.588 -0.376 1.00 95.62 107 LEU A C 1
ATOM 835 O O . LEU A 1 107 ? -5.547 -5.404 -0.629 1.00 95.62 107 LEU A O 1
ATOM 839 N N . MET A 1 108 ? -4.949 -3.352 0.046 1.00 94.88 108 MET A N 1
ATOM 840 C CA . MET A 1 108 ? -6.330 -2.893 0.284 1.00 94.88 108 MET A CA 1
ATOM 841 C C . MET A 1 108 ? -7.200 -2.894 -0.977 1.00 94.88 108 MET A C 1
ATOM 843 O O . MET A 1 108 ? -8.414 -3.055 -0.898 1.00 94.88 108 MET A O 1
ATOM 847 N N . ARG A 1 109 ? -6.587 -2.796 -2.161 1.00 93.69 109 ARG A N 1
ATOM 848 C CA . ARG A 1 109 ? -7.283 -2.847 -3.460 1.00 93.69 109 ARG A CA 1
ATOM 849 C C . ARG A 1 109 ? -7.668 -4.263 -3.884 1.00 93.69 109 ARG A C 1
ATOM 851 O O . ARG A 1 109 ? -8.395 -4.424 -4.862 1.00 93.69 109 ARG A O 1
ATOM 858 N N . SER A 1 110 ? -7.183 -5.276 -3.165 1.00 94.00 110 SER A N 1
ATOM 859 C CA . SER A 1 110 ? -7.547 -6.671 -3.414 1.00 94.00 110 SER A CA 1
ATOM 860 C C . SER A 1 110 ? -8.938 -7.025 -2.892 1.00 94.00 110 SER A C 1
ATOM 862 O O . SER A 1 110 ? -9.494 -8.028 -3.328 1.00 94.00 110 SER A O 1
ATOM 864 N N . GLU A 1 111 ? -9.500 -6.241 -1.961 1.00 90.94 111 GLU A N 1
ATOM 865 C CA . GLU A 1 111 ? -10.761 -6.559 -1.264 1.00 90.94 111 GLU A CA 1
ATOM 866 C C . GLU A 1 111 ? -10.759 -7.964 -0.607 1.00 90.94 111 GLU A C 1
ATOM 868 O O . GLU A 1 111 ? -11.812 -8.524 -0.303 1.00 90.94 111 GLU A O 1
ATOM 873 N N . ARG A 1 112 ? -9.576 -8.561 -0.400 1.00 94.25 112 ARG A N 1
ATOM 874 C CA . ARG A 1 112 ? -9.395 -9.882 0.215 1.00 94.25 112 ARG A CA 1
ATOM 875 C C . ARG A 1 112 ? -9.333 -9.750 1.738 1.00 94.25 112 ARG A C 1
ATOM 877 O O . ARG A 1 112 ? -8.828 -8.757 2.262 1.00 94.25 112 ARG A O 1
ATOM 884 N N . GLN A 1 113 ? -9.808 -10.763 2.460 1.00 95.06 113 GLN A N 1
ATOM 885 C CA . GLN A 1 113 ? -9.860 -10.749 3.928 1.00 95.06 113 GLN A CA 1
ATOM 886 C C . GLN A 1 113 ? -8.465 -10.612 4.560 1.00 95.06 113 G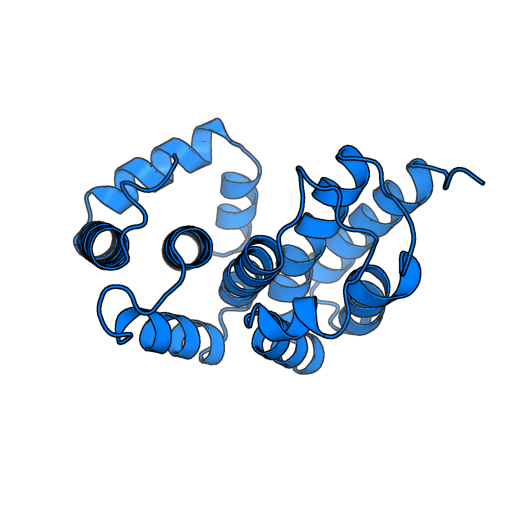LN A C 1
ATOM 888 O O . GLN A 1 113 ? -8.306 -9.976 5.598 1.00 95.06 113 GLN A O 1
ATOM 893 N N . GLU A 1 114 ? -7.449 -11.159 3.901 1.00 96.38 114 GLU A N 1
ATOM 894 C CA . GLU A 1 114 ? -6.043 -11.102 4.287 1.00 96.38 114 GLU A CA 1
ATOM 895 C C . GLU A 1 114 ? -5.536 -9.654 4.403 1.00 96.38 114 GLU A C 1
ATOM 897 O O . GLU A 1 114 ? -4.724 -9.354 5.279 1.00 96.38 114 GLU A O 1
ATOM 902 N N . ALA A 1 115 ? -6.064 -8.741 3.577 1.00 94.38 115 ALA A N 1
ATOM 903 C CA . ALA A 1 115 ? -5.781 -7.312 3.665 1.00 94.38 115 ALA A CA 1
ATOM 904 C C . ALA A 1 115 ? -6.276 -6.729 4.998 1.00 94.38 115 ALA A C 1
ATOM 906 O O . ALA A 1 115 ? -5.530 -6.063 5.715 1.00 94.38 115 ALA A O 1
ATOM 907 N N . MET A 1 116 ? -7.516 -7.046 5.373 1.00 93.69 116 MET A N 1
ATOM 908 C CA . MET A 1 116 ? -8.108 -6.580 6.628 1.00 93.69 116 MET A CA 1
ATOM 909 C C . MET A 1 116 ? -7.382 -7.161 7.840 1.00 93.69 116 MET A C 1
ATOM 911 O O . MET A 1 116 ? -7.059 -6.428 8.769 1.00 93.69 116 MET A O 1
ATOM 915 N N . THR A 1 117 ? -7.024 -8.447 7.794 1.00 96.06 117 THR A N 1
ATOM 916 C CA . THR A 1 117 ? -6.225 -9.089 8.847 1.00 96.06 117 THR A CA 1
ATOM 917 C C . THR A 1 117 ? -4.864 -8.414 9.034 1.00 96.06 117 THR A C 1
ATOM 919 O O . THR A 1 117 ? -4.385 -8.309 10.166 1.00 96.06 117 THR A O 1
ATOM 922 N N . LEU A 1 118 ? -4.240 -7.920 7.958 1.00 95.44 118 LEU A N 1
ATOM 923 C CA . LEU A 1 118 ? -2.996 -7.160 8.063 1.00 95.44 118 LEU A CA 1
ATOM 924 C C . LEU A 1 118 ? -3.207 -5.815 8.778 1.00 95.44 118 LEU A C 1
ATOM 926 O O . LEU A 1 118 ? -2.430 -5.485 9.674 1.00 95.44 118 LEU A O 1
ATOM 930 N N . LEU A 1 119 ? -4.259 -5.062 8.433 1.00 95.44 119 LEU A N 1
ATOM 931 C CA . LEU A 1 119 ? -4.586 -3.808 9.124 1.00 95.44 119 LEU A CA 1
ATOM 932 C C . LEU A 1 119 ? -4.896 -4.034 10.607 1.00 95.44 119 LEU A C 1
ATOM 934 O O . LEU A 1 119 ? -4.393 -3.293 11.451 1.00 95.44 119 LEU A O 1
ATOM 938 N N . ASP A 1 120 ? -5.660 -5.076 10.937 1.00 96.12 120 ASP A N 1
ATOM 939 C CA . ASP A 1 120 ? -5.981 -5.425 12.324 1.00 96.12 120 ASP A CA 1
ATOM 940 C C . ASP A 1 120 ? -4.718 -5.756 13.128 1.00 96.12 120 ASP A C 1
ATOM 942 O O . ASP A 1 120 ? -4.574 -5.327 14.276 1.00 96.12 120 ASP A O 1
ATOM 946 N N . ARG A 1 121 ? -3.756 -6.457 12.512 1.00 96.25 121 ARG A N 1
ATOM 947 C CA . ARG A 1 121 ? -2.455 -6.743 13.129 1.00 96.25 121 ARG A CA 1
ATOM 948 C C . ARG A 1 121 ? -1.682 -5.462 13.444 1.00 96.25 121 ARG A C 1
ATOM 950 O O . ARG A 1 121 ? -1.117 -5.368 14.531 1.00 96.25 121 ARG A O 1
ATOM 957 N N . PHE A 1 122 ? -1.649 -4.490 12.531 1.00 95.94 122 PHE A N 1
ATOM 958 C CA . PHE A 1 122 ? -1.003 -3.200 12.800 1.00 95.94 122 PHE A CA 1
ATOM 959 C C . PHE A 1 122 ? -1.736 -2.410 13.882 1.00 95.94 122 PHE A C 1
ATOM 961 O O . PHE A 1 122 ? -1.103 -1.855 14.778 1.00 95.94 122 PHE A O 1
ATOM 968 N N . LYS A 1 123 ? -3.069 -2.406 13.847 1.00 95.00 123 LYS A N 1
ATOM 969 C CA . LYS A 1 123 ? -3.894 -1.716 14.842 1.00 95.00 123 LYS A CA 1
ATOM 970 C C . LYS A 1 123 ? -3.700 -2.279 16.254 1.00 95.00 123 LYS A C 1
ATOM 972 O O . LYS A 1 123 ? -3.780 -1.531 17.221 1.00 95.00 123 LYS A O 1
ATOM 977 N N . ALA A 1 124 ? -3.409 -3.575 16.370 1.00 96.44 124 ALA A N 1
ATOM 978 C CA . ALA A 1 124 ? -3.095 -4.248 17.630 1.00 96.44 124 ALA A CA 1
ATOM 979 C C . ALA A 1 124 ? -1.623 -4.114 18.075 1.00 96.44 124 ALA A C 1
ATOM 981 O O . ALA A 1 124 ? -1.265 -4.614 19.144 1.00 96.44 124 ALA A O 1
ATOM 982 N N . ALA A 1 125 ? -0.755 -3.488 17.274 1.00 95.19 125 ALA A N 1
ATOM 983 C CA . ALA A 1 125 ? 0.657 -3.342 17.608 1.00 95.19 125 ALA A CA 1
ATOM 984 C C . ALA A 1 125 ? 0.847 -2.421 18.834 1.00 95.19 125 ALA A C 1
ATOM 986 O O . ALA A 1 125 ? 0.159 -1.401 18.940 1.00 95.19 125 ALA A O 1
ATOM 987 N N . PRO A 1 126 ? 1.785 -2.731 19.752 1.00 96.56 126 PRO A N 1
ATOM 988 C CA . PRO A 1 126 ? 2.084 -1.857 20.883 1.00 96.56 126 PRO A CA 1
ATOM 989 C C . PRO A 1 126 ? 2.453 -0.425 20.446 1.00 96.56 126 PRO A C 1
ATOM 991 O O . PRO A 1 126 ? 3.033 -0.249 19.369 1.00 96.56 126 PRO A O 1
ATOM 994 N N . PRO A 1 127 ? 2.181 0.603 21.267 1.00 95.38 127 PRO A N 1
ATOM 995 C CA . PRO A 1 127 ? 2.635 1.967 20.996 1.00 95.38 127 PRO A CA 1
ATOM 996 C C . PRO A 1 127 ? 4.151 2.042 20.759 1.00 95.38 127 PRO A C 1
ATOM 998 O O . PRO A 1 127 ? 4.927 1.403 21.472 1.00 95.38 127 PRO A O 1
ATOM 1001 N N . GLY A 1 128 ? 4.565 2.811 19.750 1.00 93.38 128 GLY A N 1
ATOM 1002 C CA . GLY A 1 128 ? 5.968 2.995 19.355 1.00 93.38 128 GLY A CA 1
ATOM 1003 C C . GLY A 1 128 ? 6.667 1.758 18.776 1.00 93.38 128 GLY A C 1
ATOM 1004 O O . GLY A 1 128 ? 7.888 1.769 18.637 1.00 93.38 128 GLY A O 1
ATOM 1005 N N . SER A 1 129 ? 5.931 0.683 18.472 1.00 95.19 129 SER A N 1
ATOM 1006 C CA . SER A 1 129 ? 6.511 -0.542 17.898 1.00 95.19 129 SER A CA 1
ATOM 1007 C C . SER A 1 129 ? 6.542 -0.547 16.370 1.00 95.19 129 SER A C 1
ATOM 1009 O O . SER A 1 129 ? 7.302 -1.316 15.781 1.00 95.19 129 SER A O 1
ATOM 1011 N N . VAL A 1 130 ? 5.738 0.303 15.729 1.00 94.75 130 VAL A N 1
ATOM 1012 C CA . VAL A 1 130 ? 5.740 0.497 14.278 1.00 94.75 130 VAL A CA 1
ATOM 1013 C C . VAL A 1 130 ? 6.570 1.733 13.961 1.00 94.75 130 VAL A C 1
ATOM 1015 O O . VAL A 1 130 ? 6.391 2.782 14.573 1.00 94.75 130 VAL A O 1
ATOM 1018 N N . GLU A 1 131 ? 7.490 1.602 13.007 1.00 92.69 131 GLU A N 1
ATOM 1019 C CA . GLU A 1 131 ? 8.314 2.722 12.553 1.00 92.69 131 GLU A CA 1
ATOM 1020 C C . GLU A 1 131 ? 7.415 3.875 12.042 1.00 92.69 131 GLU A C 1
ATOM 1022 O O . GLU A 1 131 ? 6.428 3.603 11.350 1.00 92.69 131 GLU A O 1
ATOM 1027 N N . PRO A 1 132 ? 7.706 5.142 12.398 1.00 91.25 132 PRO A N 1
ATOM 1028 C CA . PRO A 1 132 ? 6.861 6.288 12.074 1.00 91.25 132 PRO A CA 1
ATOM 1029 C C . PRO A 1 132 ? 6.420 6.428 10.613 1.00 91.25 132 PRO A C 1
ATOM 1031 O O . PRO A 1 132 ? 5.246 6.702 10.355 1.00 91.25 132 PRO A O 1
ATOM 1034 N N . GLU A 1 133 ? 7.329 6.264 9.654 1.00 90.50 133 GLU A N 1
ATOM 1035 C CA . GLU A 1 133 ? 6.996 6.388 8.236 1.00 90.50 133 GLU A CA 1
ATOM 1036 C C . GLU A 1 133 ? 6.099 5.233 7.783 1.00 90.50 133 GLU A C 1
ATOM 1038 O O . GLU A 1 133 ? 5.064 5.468 7.160 1.00 90.50 133 GLU A O 1
ATOM 1043 N N . LEU A 1 134 ? 6.402 3.996 8.189 1.00 93.25 134 LEU A N 1
ATOM 1044 C CA . LEU A 1 134 ? 5.520 2.853 7.940 1.00 93.25 134 LEU A CA 1
ATOM 1045 C C . LEU A 1 134 ? 4.132 3.053 8.567 1.00 93.25 134 LEU A C 1
ATOM 1047 O O . LEU A 1 134 ? 3.123 2.728 7.942 1.00 93.25 134 LEU A O 1
ATOM 1051 N N . ALA A 1 135 ? 4.056 3.615 9.775 1.00 94.81 135 ALA A N 1
ATOM 1052 C CA . ALA A 1 135 ? 2.788 3.882 10.441 1.00 94.81 135 ALA A CA 1
ATOM 1053 C C . ALA A 1 135 ? 1.907 4.846 9.627 1.00 94.81 135 ALA A C 1
ATOM 1055 O O . ALA A 1 135 ? 0.709 4.598 9.480 1.00 94.81 135 ALA A O 1
ATOM 1056 N N . ARG A 1 136 ? 2.484 5.893 9.017 1.00 92.69 136 ARG A N 1
ATOM 1057 C CA . ARG A 1 136 ? 1.737 6.780 8.101 1.00 92.69 136 ARG A CA 1
ATOM 1058 C C . ARG A 1 136 ? 1.164 6.001 6.925 1.00 92.69 136 ARG A C 1
ATOM 1060 O O . ARG A 1 136 ? -0.030 6.085 6.664 1.00 92.69 136 ARG A O 1
ATOM 1067 N N . GLN A 1 137 ? 1.984 5.163 6.296 1.00 93.25 137 GLN A N 1
ATOM 1068 C CA . GLN A 1 137 ? 1.558 4.357 5.153 1.00 93.25 137 GLN A CA 1
ATOM 1069 C C . GLN A 1 137 ? 0.440 3.360 5.509 1.00 93.25 137 GLN A C 1
ATOM 1071 O O . GLN A 1 137 ? -0.440 3.093 4.690 1.00 93.25 137 GLN A O 1
ATOM 1076 N N . VAL A 1 138 ? 0.445 2.821 6.732 1.00 96.12 138 VAL A N 1
ATOM 1077 C CA . VAL A 1 138 ? -0.633 1.962 7.248 1.00 96.12 138 VAL A CA 1
ATOM 1078 C C . VAL A 1 138 ? -1.929 2.755 7.441 1.00 96.12 138 VAL A C 1
ATOM 1080 O O . VAL A 1 138 ? -2.995 2.268 7.064 1.00 96.12 138 VAL A O 1
ATOM 1083 N N . ALA A 1 139 ? -1.860 3.969 7.995 1.00 95.25 139 ALA A N 1
ATOM 1084 C CA . ALA A 1 139 ? -3.033 4.832 8.141 1.00 95.25 139 ALA A CA 1
ATOM 1085 C C . ALA A 1 139 ? -3.619 5.225 6.770 1.00 95.25 139 ALA A C 1
ATOM 1087 O O . ALA A 1 139 ? -4.835 5.154 6.579 1.00 95.25 139 ALA A O 1
ATOM 1088 N N . ASP A 1 140 ? -2.763 5.531 5.791 1.00 93.25 140 ASP A N 1
ATOM 1089 C CA . ASP A 1 140 ? -3.169 5.796 4.405 1.00 93.25 140 ASP A CA 1
ATOM 1090 C C . ASP A 1 140 ? -3.834 4.571 3.767 1.00 93.25 140 ASP A C 1
ATOM 1092 O O . ASP A 1 140 ? -4.836 4.686 3.059 1.00 93.25 140 ASP A O 1
ATOM 1096 N N . ALA A 1 141 ? -3.324 3.368 4.049 1.00 95.12 141 ALA A N 1
ATOM 1097 C CA . ALA A 1 141 ? -3.948 2.130 3.605 1.00 95.12 141 ALA A CA 1
ATOM 1098 C C . ALA A 1 141 ? -5.324 1.920 4.255 1.00 95.12 141 ALA A C 1
ATOM 1100 O O . ALA A 1 141 ? -6.274 1.537 3.571 1.00 95.12 141 ALA A O 1
ATOM 1101 N N . ALA A 1 142 ? -5.479 2.218 5.545 1.00 96.44 142 ALA A N 1
ATOM 1102 C CA . ALA A 1 142 ? -6.778 2.148 6.205 1.00 96.44 142 ALA A CA 1
ATOM 1103 C C . ALA A 1 142 ? -7.800 3.101 5.569 1.00 96.44 142 ALA A C 1
ATOM 1105 O O . ALA A 1 142 ? -8.939 2.703 5.312 1.00 96.44 142 ALA A O 1
ATOM 1106 N N . PHE A 1 143 ? -7.381 4.321 5.234 1.00 94.81 143 PHE A N 1
ATOM 1107 C CA . PHE A 1 143 ? -8.202 5.244 4.458 1.00 94.81 143 PHE A CA 1
ATOM 1108 C C . PHE A 1 143 ? -8.531 4.696 3.060 1.00 94.81 143 PHE A C 1
ATOM 1110 O O . PHE A 1 143 ? -9.691 4.734 2.649 1.00 94.81 143 PHE A O 1
ATOM 1117 N N . ALA A 1 144 ? -7.552 4.129 2.347 1.00 92.81 144 ALA A N 1
ATOM 1118 C CA . ALA A 1 144 ? -7.773 3.504 1.043 1.00 92.81 144 ALA A CA 1
ATOM 1119 C C . ALA A 1 144 ? -8.800 2.355 1.121 1.00 92.81 144 ALA A C 1
ATOM 1121 O O . ALA A 1 144 ? -9.654 2.221 0.246 1.00 92.81 144 ALA A O 1
ATOM 1122 N N . SER A 1 145 ? -8.765 1.551 2.185 1.00 94.56 145 SER A N 1
ATOM 1123 C CA . SER A 1 145 ? -9.766 0.511 2.442 1.00 94.56 145 SER A CA 1
ATOM 1124 C C . SER A 1 145 ? -11.154 1.110 2.696 1.00 94.56 145 SER A C 1
ATOM 1126 O O . SER A 1 145 ? -12.134 0.689 2.078 1.00 94.56 145 SER A O 1
ATOM 1128 N N . ALA A 1 146 ? -11.241 2.148 3.536 1.00 94.56 146 ALA A N 1
ATOM 1129 C CA . ALA A 1 146 ? -12.499 2.826 3.840 1.00 94.56 146 ALA A CA 1
ATOM 1130 C C . ALA A 1 146 ? -13.143 3.442 2.589 1.00 94.56 146 ALA A C 1
ATOM 1132 O O . ALA A 1 146 ? -14.325 3.220 2.332 1.00 94.56 146 ALA A O 1
ATOM 1133 N N . ILE A 1 147 ? -12.367 4.147 1.761 1.00 93.62 147 ILE A N 1
ATOM 1134 C CA . ILE A 1 147 ? -12.900 4.764 0.545 1.00 93.62 147 ILE A CA 1
ATOM 1135 C C . ILE A 1 147 ? -13.352 3.703 -0.470 1.00 93.62 147 ILE A C 1
ATOM 1137 O O . ILE A 1 147 ? -14.430 3.837 -1.043 1.00 93.62 147 ILE A O 1
ATOM 1141 N N . ILE A 1 148 ? -12.601 2.607 -0.647 1.00 93.44 148 ILE A N 1
ATOM 1142 C CA . ILE A 1 148 ? -12.995 1.489 -1.525 1.00 93.44 148 ILE A CA 1
ATOM 1143 C C . ILE A 1 148 ? -14.298 0.849 -1.041 1.00 93.44 148 ILE A C 1
ATOM 1145 O O . ILE A 1 148 ? -15.181 0.583 -1.856 1.00 93.44 148 ILE A O 1
ATOM 1149 N N . ARG A 1 149 ? -14.445 0.640 0.270 1.00 93.44 149 ARG A N 1
ATOM 1150 C CA . ARG A 1 149 ? -15.664 0.095 0.879 1.00 93.44 149 ARG A CA 1
ATOM 1151 C C . ARG A 1 149 ? -16.879 0.997 0.643 1.00 93.44 149 ARG A C 1
ATOM 1153 O O . ARG A 1 149 ? -17.958 0.485 0.361 1.00 93.44 149 ARG A O 1
ATOM 1160 N N . ASP A 1 150 ? -16.705 2.314 0.726 1.00 92.31 150 ASP A N 1
ATOM 1161 C CA . ASP A 1 150 ? -17.815 3.268 0.664 1.00 92.31 150 ASP A CA 1
ATOM 1162 C C . ASP A 1 150 ? -18.309 3.540 -0.769 1.00 92.31 150 ASP A C 1
ATOM 1164 O O . ASP A 1 150 ? -19.501 3.777 -0.974 1.00 92.31 150 ASP A O 1
ATOM 1168 N N . MET A 1 151 ? -17.423 3.518 -1.774 1.00 92.88 151 MET A N 1
ATOM 1169 C CA . MET A 1 151 ? -17.784 3.894 -3.155 1.00 92.88 151 MET A CA 1
ATOM 1170 C C . MET A 1 151 ? -17.483 2.844 -4.229 1.00 92.88 151 MET A C 1
ATOM 1172 O O . MET A 1 151 ? -17.821 3.058 -5.396 1.00 92.88 151 MET A O 1
ATOM 1176 N N . GLY A 1 152 ? -16.876 1.719 -3.850 1.00 91.44 152 GLY A N 1
ATOM 1177 C CA . GLY A 1 152 ? -16.390 0.689 -4.763 1.00 91.44 152 GLY A CA 1
ATOM 1178 C C . GLY A 1 152 ? -15.031 1.031 -5.379 1.00 91.44 152 GLY A C 1
ATOM 1179 O O . GLY A 1 152 ? -14.663 2.198 -5.537 1.00 91.44 152 GLY A O 1
ATOM 1180 N N . LEU A 1 153 ? -14.282 -0.007 -5.763 1.00 88.81 153 LEU A N 1
ATOM 1181 C CA . LEU A 1 153 ? -12.905 0.120 -6.245 1.00 88.81 153 LEU A CA 1
ATOM 1182 C C . LEU A 1 153 ? -12.752 1.057 -7.446 1.00 88.81 153 LEU A C 1
ATOM 1184 O O . LEU A 1 153 ? -11.866 1.899 -7.428 1.00 88.81 153 LEU A O 1
ATOM 1188 N N . GLU A 1 154 ? -13.590 0.944 -8.478 1.00 86.94 154 GLU A N 1
ATOM 1189 C CA . GLU A 1 154 ? -13.442 1.759 -9.697 1.00 86.94 154 GLU A CA 1
ATOM 1190 C C . GLU A 1 154 ? -13.520 3.258 -9.391 1.00 86.94 154 GLU A C 1
ATOM 1192 O O . GLU A 1 154 ? -12.613 4.016 -9.732 1.00 86.94 154 GLU A O 1
ATOM 1197 N N . ARG A 1 155 ? -14.553 3.671 -8.649 1.00 87.50 155 ARG A N 1
ATOM 1198 C CA . ARG A 1 155 ? -14.735 5.070 -8.262 1.00 87.50 155 ARG A CA 1
ATOM 1199 C C . ARG A 1 155 ? -13.656 5.537 -7.285 1.00 87.50 155 ARG A C 1
ATOM 1201 O O . ARG A 1 155 ? -13.179 6.662 -7.405 1.00 87.50 155 ARG A O 1
ATOM 1208 N N . ALA A 1 156 ? -13.228 4.674 -6.365 1.00 89.06 156 ALA A N 1
ATOM 1209 C CA . ALA A 1 156 ? -12.128 4.974 -5.456 1.00 89.06 156 ALA A CA 1
ATOM 1210 C C . ALA A 1 156 ? -10.801 5.184 -6.207 1.00 89.06 156 ALA A C 1
ATOM 1212 O O . ALA A 1 156 ? -10.041 6.087 -5.865 1.00 89.06 156 ALA A O 1
ATOM 1213 N N . LEU A 1 157 ? -10.522 4.396 -7.254 1.00 85.56 157 LEU A N 1
ATOM 1214 C CA . LEU A 1 157 ? -9.339 4.562 -8.106 1.00 85.56 157 LEU A CA 1
ATOM 1215 C C . LEU A 1 157 ? -9.354 5.891 -8.863 1.00 85.56 157 LEU A C 1
ATOM 1217 O O . LEU A 1 157 ? -8.303 6.525 -8.966 1.00 85.56 157 LEU A O 1
ATOM 1221 N N . ASP A 1 158 ? -10.516 6.314 -9.362 1.00 84.00 158 ASP A N 1
ATOM 1222 C CA . ASP A 1 158 ? -10.663 7.616 -10.015 1.00 84.00 158 ASP A CA 1
ATOM 1223 C C . ASP A 1 158 ? -10.415 8.758 -9.024 1.00 84.00 158 ASP A C 1
ATOM 1225 O O . ASP A 1 158 ? -9.625 9.658 -9.304 1.00 84.00 158 ASP A O 1
ATOM 1229 N N . VAL A 1 159 ? -10.997 8.687 -7.824 1.00 84.12 159 VAL A N 1
ATOM 1230 C CA . VAL A 1 159 ? -10.767 9.681 -6.764 1.00 84.12 159 VAL A CA 1
ATOM 1231 C C . VAL A 1 159 ? -9.292 9.739 -6.355 1.00 84.12 159 VAL A C 1
ATOM 1233 O O . VAL A 1 159 ? -8.716 10.822 -6.297 1.00 84.12 159 VAL A O 1
ATOM 1236 N N . MET A 1 160 ? -8.650 8.590 -6.130 1.00 80.88 160 MET A N 1
ATOM 1237 C CA . MET A 1 160 ? -7.227 8.513 -5.769 1.00 80.88 160 MET A CA 1
ATOM 1238 C C . MET A 1 160 ? -6.291 9.012 -6.879 1.00 80.88 160 MET A C 1
ATOM 1240 O O . MET A 1 160 ? -5.160 9.402 -6.597 1.00 80.88 160 MET A O 1
ATOM 1244 N N . ALA A 1 161 ? -6.727 9.005 -8.141 1.00 76.06 161 ALA A N 1
ATOM 1245 C CA . ALA A 1 161 ? -5.952 9.555 -9.251 1.00 76.06 161 ALA A CA 1
ATOM 1246 C C . ALA A 1 161 ? -6.022 11.094 -9.333 1.00 76.06 161 ALA A C 1
ATOM 1248 O O . ALA A 1 161 ? -5.186 11.703 -10.007 1.00 76.06 161 ALA A O 1
ATOM 1249 N N . HIS A 1 162 ? -6.990 11.726 -8.659 1.00 74.88 162 HIS A N 1
ATOM 1250 C CA . HIS A 1 162 ? -7.238 13.167 -8.686 1.00 74.88 162 HIS A CA 1
ATOM 1251 C C . HIS A 1 162 ? -6.961 13.806 -7.312 1.00 74.88 162 HIS A C 1
ATOM 1253 O O . HIS A 1 162 ? -7.822 13.831 -6.435 1.00 74.88 162 HIS A O 1
ATOM 1259 N N . GLY A 1 163 ? -5.752 14.363 -7.153 1.00 64.88 163 GLY A N 1
ATOM 1260 C CA . GLY A 1 163 ? -5.198 14.891 -5.892 1.00 64.88 163 GLY A CA 1
ATOM 1261 C C . GLY A 1 163 ? -6.128 15.792 -5.063 1.00 64.88 163 GLY A C 1
ATOM 1262 O O . GLY A 1 163 ? -6.287 15.582 -3.866 1.00 64.88 163 GLY A O 1
ATOM 1263 N N . ASP A 1 164 ? -6.814 16.751 -5.683 1.00 70.38 164 ASP A N 1
ATOM 1264 C CA . ASP A 1 164 ? -7.697 17.664 -4.936 1.00 70.38 164 ASP A CA 1
ATOM 1265 C C . ASP A 1 164 ? -8.934 16.948 -4.364 1.00 70.38 164 ASP A C 1
ATOM 1267 O O . ASP A 1 164 ? -9.466 17.324 -3.320 1.00 70.38 164 ASP A O 1
ATOM 1271 N N . SER A 1 165 ? -9.385 15.880 -5.031 1.00 77.19 165 SER A N 1
ATOM 1272 C CA . SER A 1 165 ? -10.522 15.079 -4.577 1.00 77.19 165 SER A CA 1
ATOM 1273 C C . SER A 1 165 ? -10.135 14.192 -3.397 1.00 77.19 165 SER A C 1
ATOM 1275 O O . SER A 1 165 ? -10.926 14.058 -2.463 1.00 77.19 165 SER A O 1
ATOM 1277 N N . ILE A 1 166 ? -8.940 13.589 -3.416 1.00 85.62 166 ILE A N 1
ATOM 1278 C CA . ILE A 1 166 ? -8.532 12.645 -2.368 1.00 85.62 166 ILE A CA 1
ATOM 1279 C C . ILE A 1 166 ? -8.341 13.342 -1.014 1.00 85.62 166 ILE A C 1
ATOM 1281 O O . ILE A 1 166 ? -8.801 12.808 -0.007 1.00 85.62 166 ILE A O 1
ATOM 1285 N N . VAL A 1 167 ? -7.804 14.570 -0.99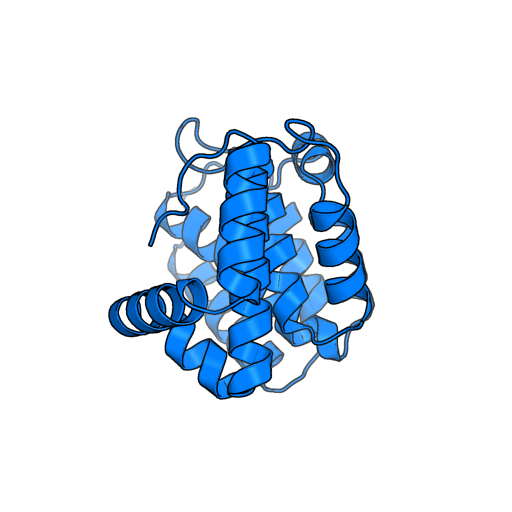6 1.00 86.88 167 VAL A N 1
ATOM 1286 C CA . VAL A 1 167 ? -7.638 15.375 0.231 1.00 86.88 167 VAL A CA 1
ATOM 1287 C C . VAL A 1 167 ? -8.985 15.635 0.908 1.00 86.88 167 VAL A C 1
ATOM 1289 O O . VAL A 1 167 ? -9.122 15.479 2.122 1.00 86.88 167 VAL A O 1
ATOM 1292 N N . LEU A 1 168 ? -10.016 15.990 0.133 1.00 89.19 168 LEU A N 1
ATOM 1293 C CA . LEU A 1 168 ? -11.358 16.230 0.671 1.00 89.19 168 LEU A CA 1
ATOM 1294 C C . LEU A 1 168 ? -11.955 14.963 1.291 1.00 89.19 168 LEU A C 1
ATOM 1296 O O . LEU A 1 168 ? -12.532 15.023 2.378 1.00 89.19 168 LEU A O 1
ATOM 1300 N N . HIS A 1 169 ? -11.791 13.815 0.632 1.00 91.06 169 HIS A N 1
ATOM 1301 C CA . HIS A 1 169 ? -12.247 12.537 1.174 1.00 91.06 169 HIS A CA 1
ATOM 1302 C C . HIS A 1 169 ? -11.471 12.135 2.428 1.00 91.06 169 HIS A C 1
ATOM 1304 O O . HIS A 1 169 ? -12.077 11.639 3.377 1.00 91.06 169 HIS A O 1
ATOM 1310 N N . TYR A 1 170 ? -10.166 12.403 2.470 1.00 91.62 170 TYR A N 1
ATOM 1311 C CA . TYR A 1 170 ? -9.337 12.148 3.641 1.00 91.62 170 TYR A CA 1
ATOM 1312 C C . TYR A 1 170 ? -9.783 12.987 4.841 1.00 91.62 170 TYR A C 1
ATOM 1314 O O . TYR A 1 170 ? -10.025 12.459 5.927 1.00 91.62 170 TYR A O 1
ATOM 1322 N N . MET A 1 171 ? -9.987 14.292 4.631 1.00 91.75 171 MET A N 1
ATOM 1323 C CA . MET A 1 171 ? -10.494 15.200 5.661 1.00 91.75 171 MET A CA 1
ATOM 1324 C C . MET A 1 171 ? -11.861 14.759 6.190 1.00 91.75 171 MET A C 1
ATOM 1326 O O . MET A 1 171 ? -12.075 14.753 7.401 1.00 91.75 171 MET A O 1
ATOM 1330 N N . GLN A 1 172 ? -12.777 14.358 5.304 1.00 93.94 172 GLN A N 1
ATOM 1331 C CA . GLN A 1 172 ? -14.085 13.833 5.700 1.00 93.94 172 GLN A CA 1
ATOM 1332 C C . GLN A 1 172 ? -13.949 12.547 6.519 1.00 93.94 172 GLN A C 1
ATOM 1334 O O . GLN A 1 172 ? -14.527 12.450 7.604 1.00 93.94 172 GLN A O 1
ATOM 1339 N N . TRP A 1 173 ? -13.146 11.592 6.049 1.00 95.75 173 TRP A N 1
ATOM 1340 C CA . TRP A 1 173 ? -12.889 10.338 6.753 1.00 95.75 173 TRP A CA 1
ATOM 1341 C C . TRP A 1 173 ? -12.285 10.572 8.143 1.00 95.75 173 TRP A C 1
ATOM 1343 O O . TRP A 1 173 ? -12.740 9.966 9.114 1.00 95.75 173 TRP A O 1
ATOM 1353 N N . GLY A 1 174 ? -11.363 11.527 8.282 1.00 95.00 174 GLY A N 1
ATOM 1354 C CA . GLY A 1 174 ? -10.765 11.918 9.562 1.00 95.00 174 GLY A CA 1
ATOM 1355 C C . GLY A 1 174 ? -11.772 12.408 10.615 1.00 95.00 174 GLY A C 1
ATOM 1356 O O . GLY A 1 174 ? -11.484 12.367 11.810 1.00 95.00 174 GLY A O 1
ATOM 1357 N N . THR A 1 175 ? -12.979 12.827 10.213 1.00 95.44 175 THR A N 1
ATOM 1358 C CA . THR A 1 175 ? -14.046 13.212 11.158 1.00 95.44 175 THR A CA 1
ATOM 1359 C C . THR A 1 175 ? -14.854 12.027 11.701 1.00 95.44 175 THR A C 1
ATOM 1361 O O . THR A 1 175 ? -15.520 12.164 12.737 1.00 95.44 175 THR A O 1
ATOM 1364 N N . THR A 1 176 ? -14.772 10.864 11.048 1.00 97.06 176 THR A N 1
ATOM 1365 C CA . THR A 1 176 ? -15.476 9.632 11.435 1.00 97.06 176 THR A CA 1
ATOM 1366 C C . THR A 1 176 ? -14.853 8.982 12.675 1.00 97.06 176 THR A C 1
ATOM 1368 O O . THR A 1 176 ? -13.725 9.290 13.063 1.00 97.06 176 THR A O 1
ATOM 1371 N N . THR A 1 177 ? -15.570 8.049 13.310 1.00 97.00 177 THR A N 1
ATOM 1372 C CA . THR A 1 177 ? -15.017 7.255 14.423 1.00 97.00 177 THR A CA 1
ATOM 1373 C C . THR A 1 177 ? -13.797 6.444 13.987 1.00 97.00 177 THR A C 1
ATOM 1375 O O . THR A 1 177 ? -12.814 6.389 14.719 1.00 97.00 177 THR A O 1
ATOM 1378 N N . GLU A 1 178 ? -13.835 5.846 12.794 1.00 95.56 178 GLU A N 1
ATOM 1379 C CA . GLU A 1 178 ? -12.724 5.057 12.248 1.00 95.56 178 GLU A CA 1
ATOM 1380 C C . GLU A 1 178 ? -11.491 5.932 11.989 1.00 95.56 178 GLU A C 1
ATOM 1382 O O . GLU A 1 178 ? -10.408 5.613 12.476 1.00 95.56 178 GLU A O 1
ATOM 1387 N N . GLY A 1 179 ? -11.660 7.070 11.307 1.00 96.38 179 GLY A N 1
ATOM 1388 C CA . GLY A 1 179 ? -10.564 8.004 11.037 1.00 96.38 179 GLY A CA 1
ATOM 1389 C C . GLY A 1 179 ? -9.928 8.554 12.315 1.00 96.38 179 GLY A C 1
ATOM 1390 O O . GLY A 1 179 ? -8.706 8.605 12.426 1.00 96.38 179 GLY A O 1
ATOM 1391 N N . LYS A 1 180 ? -10.734 8.875 13.337 1.00 96.69 180 LYS A N 1
ATOM 1392 C CA . LYS A 1 180 ? -10.223 9.300 14.653 1.00 96.69 180 LYS A CA 1
ATOM 1393 C C . LYS A 1 180 ? -9.418 8.210 15.358 1.00 96.69 180 LYS A C 1
ATOM 1395 O O . LYS A 1 180 ? -8.392 8.520 15.955 1.00 96.69 180 LYS A O 1
ATOM 1400 N N . GLN A 1 181 ? -9.853 6.950 15.282 1.00 96.38 181 GLN A N 1
ATOM 1401 C CA . GLN A 1 181 ? -9.102 5.826 15.852 1.00 96.38 181 GLN A CA 1
ATOM 1402 C C . GLN A 1 181 ? -7.744 5.649 15.168 1.00 96.38 181 GLN A C 1
ATOM 1404 O O . GLN A 1 181 ? -6.750 5.423 15.851 1.00 96.38 181 GLN A O 1
ATOM 1409 N N . TRP A 1 182 ? -7.683 5.780 13.841 1.00 96.44 182 TRP A N 1
ATOM 1410 C CA . TRP A 1 182 ? -6.420 5.700 13.104 1.00 96.44 182 TRP A CA 1
ATOM 1411 C C . TRP A 1 182 ? -5.510 6.902 13.357 1.00 96.44 182 TRP A C 1
ATOM 1413 O O . TRP A 1 182 ? -4.307 6.721 13.512 1.00 96.44 182 TRP A O 1
ATOM 1423 N N . ALA A 1 183 ? -6.066 8.108 13.486 1.00 94.56 183 ALA A N 1
ATOM 1424 C CA . ALA A 1 183 ? -5.299 9.290 13.875 1.00 94.56 183 ALA A CA 1
ATOM 1425 C C . ALA A 1 183 ? -4.706 9.153 15.289 1.00 94.56 183 ALA A C 1
ATOM 1427 O O . ALA A 1 183 ? -3.549 9.508 15.511 1.00 94.56 183 ALA A O 1
ATOM 1428 N N . GLN A 1 184 ? -5.474 8.603 16.237 1.00 95.56 184 GLN A N 1
ATOM 1429 C CA . GLN A 1 184 ? -4.977 8.294 17.576 1.00 95.56 184 GLN A CA 1
ATOM 1430 C C . GLN A 1 184 ? -3.861 7.245 17.521 1.00 95.56 184 GLN A C 1
ATOM 1432 O O . GLN A 1 184 ? -2.785 7.482 18.063 1.00 95.56 184 GLN A O 1
ATOM 1437 N N . TRP A 1 185 ? -4.093 6.128 16.828 1.00 96.50 185 TRP A N 1
ATOM 1438 C CA . TRP A 1 185 ? -3.094 5.073 16.663 1.00 96.50 185 TRP A CA 1
ATOM 1439 C C . TRP A 1 185 ? -1.796 5.619 16.050 1.00 96.50 185 TRP A C 1
ATOM 1441 O O . TRP A 1 185 ? -0.714 5.353 16.561 1.00 96.50 185 TRP A O 1
ATOM 1451 N N . LEU A 1 186 ? -1.886 6.467 15.020 1.00 94.81 186 LEU A N 1
ATOM 1452 C CA . LEU A 1 186 ? -0.720 7.092 14.391 1.00 94.81 186 LEU A CA 1
ATOM 1453 C C . LEU A 1 186 ? 0.061 7.977 15.377 1.00 94.81 186 LEU A C 1
ATOM 1455 O O . LEU A 1 186 ? 1.295 7.961 15.400 1.00 94.81 186 LEU A O 1
ATOM 1459 N N . SER A 1 187 ? -0.656 8.715 16.231 1.00 93.62 187 SER A N 1
ATOM 1460 C CA . SER A 1 187 ? -0.041 9.505 17.297 1.00 93.62 187 SER A CA 1
ATOM 1461 C C . SER A 1 187 ? 0.666 8.626 18.334 1.00 93.62 187 SER A C 1
ATOM 1463 O O . SER A 1 187 ? 1.745 8.996 18.794 1.00 93.62 187 SER A O 1
ATOM 1465 N N . GLU A 1 188 ? 0.093 7.475 18.694 1.00 94.69 188 GLU A N 1
ATOM 1466 C CA . GLU A 1 188 ? 0.689 6.497 19.618 1.00 94.69 188 GLU A CA 1
ATOM 1467 C C . GLU A 1 188 ? 1.950 5.829 19.041 1.00 94.69 188 GLU A C 1
ATOM 1469 O O . GLU A 1 188 ? 2.840 5.441 19.797 1.00 94.69 188 GLU A O 1
ATOM 1474 N N . GLN A 1 189 ? 2.071 5.737 17.711 1.00 95.12 189 GLN A N 1
ATOM 1475 C CA . GLN A 1 189 ? 3.286 5.261 17.034 1.00 95.12 189 GLN A CA 1
ATOM 1476 C C . GLN A 1 189 ? 4.374 6.342 16.882 1.00 95.12 189 GLN A C 1
ATOM 1478 O O . GLN A 1 189 ? 5.452 6.065 16.366 1.00 95.12 189 GLN A O 1
ATOM 1483 N N . GLY A 1 190 ? 4.135 7.580 17.332 1.00 87.69 190 GLY A N 1
ATOM 1484 C CA . GLY A 1 190 ? 5.126 8.661 17.249 1.00 87.69 190 GLY A CA 1
ATOM 1485 C C . GLY A 1 190 ? 5.296 9.262 15.847 1.00 87.69 190 GLY A C 1
ATOM 1486 O O . GLY A 1 190 ? 6.267 9.974 15.599 1.00 87.69 190 GLY A O 1
ATOM 1487 N N . ALA A 1 191 ? 4.353 9.015 14.934 1.00 76.81 191 ALA A N 1
ATOM 1488 C CA . ALA A 1 191 ? 4.428 9.454 13.539 1.00 76.81 191 ALA A CA 1
ATOM 1489 C C . ALA A 1 191 ? 3.869 10.866 13.267 1.00 76.81 191 ALA A C 1
ATOM 1491 O O . ALA A 1 191 ? 4.004 11.385 12.153 1.00 76.81 191 ALA A O 1
ATOM 1492 N N . GLY A 1 192 ? 3.298 11.524 14.280 1.00 65.00 192 GLY A N 1
ATOM 1493 C CA . GLY A 1 192 ? 2.644 12.829 14.144 1.00 65.00 192 GLY A CA 1
ATOM 1494 C C . GLY A 1 192 ? 1.271 12.738 13.468 1.00 65.00 192 GLY A C 1
ATOM 1495 O O . GLY A 1 192 ? 0.665 11.673 13.403 1.00 65.00 192 GLY A O 1
ATOM 1496 N N . THR A 1 193 ? 0.747 13.872 12.997 1.00 55.41 193 THR A N 1
ATOM 1497 C CA . THR A 1 193 ? -0.516 13.933 12.239 1.00 55.41 193 THR A CA 1
ATOM 1498 C C . THR A 1 193 ? -0.281 13.401 10.814 1.00 55.41 193 THR A C 1
ATOM 1500 O O . THR A 1 193 ? 0.778 13.690 10.253 1.00 55.41 193 THR A O 1
ATOM 1503 N N . PRO A 1 194 ? -1.217 12.642 10.212 1.00 52.31 194 PRO A N 1
ATOM 1504 C CA . PRO A 1 194 ? -1.048 12.148 8.847 1.00 52.31 194 PRO A CA 1
ATOM 1505 C C . PRO A 1 194 ? -0.936 13.317 7.859 1.00 52.31 194 PRO A C 1
ATOM 1507 O O . PRO A 1 194 ? -1.585 14.350 8.056 1.00 52.31 194 PRO A O 1
ATOM 1510 N N . ALA A 1 195 ? -0.123 13.165 6.812 1.00 47.50 195 ALA A N 1
ATOM 1511 C CA . ALA A 1 195 ? -0.059 14.152 5.739 1.00 47.50 195 ALA A CA 1
ATOM 1512 C C . ALA A 1 195 ? -1.354 14.093 4.898 1.00 47.50 195 ALA A C 1
ATOM 1514 O O . ALA A 1 195 ? -1.842 12.991 4.656 1.00 47.50 195 ALA A O 1
ATOM 1515 N N . PRO A 1 196 ? -1.933 15.242 4.502 1.00 45.56 196 PRO A N 1
ATOM 1516 C CA . PRO A 1 196 ? -3.080 15.287 3.597 1.00 45.56 196 PRO A CA 1
ATOM 1517 C C . PRO A 1 196 ? -2.724 14.859 2.168 1.00 45.56 196 PRO A C 1
ATOM 1519 O O . PRO A 1 196 ? -1.577 15.123 1.733 1.00 45.56 196 PRO A O 1
#

Secondary structure (DSSP, 8-state):
----HHHHHHHHHHHHHHHHTT-GGGHHHHHHHHHTTTTTPBPPHHHHHHHTTHHHHHHHHHTT-HHHHHHHHHTTSHHHHHHS-SSB--TTT--HHHHHHHHHHHHHTT--HHHHHHHHHHHTSPTT-S-HHHHHHHHHHHHHHHHHHHH-HHHHHHHHHSHHHHHHHHHHHHTSHHHHHHHHHHHHTT--SPP-

Sequence (196 aa):
MALRTDDLRQQLKIFRWLALRGDGSVAPLMIETLTHKYKSQTLSSADERRLLGIPALLGIAARRSDEALRFLIEASDPAYWIKDPPWKLSMAGCDPTVLAGFCIQGLMRSERQEAMTLLDRFKAAPPGSVEPELARQVADAAFASAIIRDMGLERALDVMAHGDSIVLHYMQWGTTTEGKQWAQWLSEQGAGTPAP

pLDDT: mean 87.69, std 12.36, range [36.62, 97.88]

Foldseek 3Di:
DDDDPVVLVVVLVVLQVCLVVLPLVCLVVLVCLLAPPAFAHDDDLVVLVSNLCSLLSLLSSLLPHVSSLVCLVCLLDLVSCVVGPRYPDDPPHDRSLSRSLSSLLSVLSSVDVVSVVVLVVLLPDAQQPDALSNLLSSLVSLLLNVLCVVPNNVVSVVQVVDVVSVVVSLVVCCVDPSVVSSQVSSVSNVNHGHDD

Radius of gyration: 16.29 Å; chains: 1; bounding box: 41×33×44 Å